Protein 6RPP (pdb70)

Secondary structure (DSSP, 8-state):
----B-TT-EE-BTTSS-EEHHHHHHHHHHHHHHHT--EEETTEEEEEEEEEEEEE-TTT--EEEEEEEEEEEEEPPS-EEEEEETTS-EEEE-TT-EEEEEETTEEEEEEGGG--TT-EEEEEETTEEEEEEEEEEEEE--SS-EEEEEE-TTT-EEEETTEEEE--

Sequence (168 aa):
SAKAVDYETEVVLGNGERKKIGEIVERRAIEEAEKNGKLGRVDDGFYAPIDIEVYSLDLETLKVRKARANIAWKRTAPKKMMLVKTRGGKRIRVTPTHPFFVLEEGKVAMRKARDLEEEGNKIATIEEGLSVSWDEVAEILEYEPKDPWVYDLQVPGYHNFLANGIFVHAA

B-factor: mean 29.9, std 15.0, range [13.47, 107.17]

Solvent-accessible surface area: 8832 Å² total; per-residue (Å²): 112,8,84,0,0,26,68,118,3,58,0,41,26,11,109,47,162,164,63,82,0,0,78,8,0,45,172,13,5,111,119,2,103,182,72,71,123,29,8,172,54,162,54,6,54,79,0,62,25,109,35,29,0,54,0,2,26,43,170,80,72,117,56,88,112,12,121,1,62,36,0,35,30,51,70,15,36,189,86,2,21,13,0,66,9,140,36,57,37,114,2,82,0,0,19,8,2,15,2,11,1,52,72,170,70,139,31,59,101,60,74,0,137,72,9,114,112,28,19,83,0,1,0,24,77,72,178,71,38,21,46,7,62,0,12,81,46,111,81,49,124,38,203,51,85,83,2,4,8,0,51,0,69,76,58,84,0,0,15,0,51,13,0,2,0,34,2,38

Nearest PDB structures (foldseek):
  6rpp-assembly1_A  TM=1.006E+00  e=1.897E-32  Pyrococcus abyssi GE5
  6rpq-assembly1_A  TM=9.667E-01  e=8.335E-22  Saccharomyces cerevisiae S288C
  7oec-assembly1_A  TM=8.302E-01  e=2.062E-10  Pyrococcus horikoshii OT3
  5bkh-assembly1_A  TM=4.943E-01  e=1.101E-09  Pyrococcus horikoshii OT3
  2cw8-assembly1_A  TM=8.775E-01  e=2.690E-07  Thermococcus kodakarensis KOD1

Radius of gyration: 15.19 Å; Cα contacts (8 Å, |Δi|>4): 440; chains: 1; bounding box: 39×28×39 Å

Foldseek 3Di:
DDQFFDQQFWFPFPPDHTHGLVVVQVVQQVVCVPPVQWADDPFWIKGFDWTWFWFADVVVRDIDIFTWTMKIKGFADQKWKWWAWPLGFITITRQQHWFFFQDPNDTDIDGLVRADFQTFGWFADPHHIDGTGTHDMDMDGDPDGMGIFIHTPPGQFGHTSRGGGGGD

Organism: Pyrococcus abyssi (strain GE5 / Orsay) (NCBI:txid272844)

Structure (mmCIF, N/CA/C/O backbone):
data_6RPP
#
_entry.id   6RPP
#
_cell.length_a   75.481
_cell.length_b   93.588
_cell.length_c   49.746
_cell.angle_alpha   90.000
_cell.angle_beta   90.000
_cell.angle_gamma   90.000
#
_symmetry.space_group_name_H-M   'C 2 2 21'
#
loop_
_entity.id
_entity.type
_entity.pdbx_description
1 polymer 'Cell division control protein'
2 non-polymer 'ACETATE ION'
3 non-polymer DI(HYDROXYETHYL)ETHER
4 water water
#
loop_
_atom_site.group_PDB
_atom_site.id
_atom_site.type_symbol
_atom_site.label_atom_id
_atom_site.label_alt_id
_atom_site.label_comp_id
_atom_site.label_asym_id
_atom_site.label_entity_id
_atom_site.label_seq_id
_atom_site.pdbx_PDB_ins_code
_atom_site.Cartn_x
_atom_site.Cartn_y
_atom_site.Cartn_z
_atom_site.occupancy
_atom_site.B_iso_or_equiv
_atom_site.auth_seq_id
_atom_site.auth_comp_id
_atom_site.auth_asym_id
_atom_site.auth_atom_id
_atom_site.pdbx_PDB_model_num
ATOM 1 N N . SER A 1 1 ? 9.71280 9.26190 5.41412 1.000 73.73556 -2 SER A N 1
ATOM 2 C CA . SER A 1 1 ? 9.99094 10.60573 5.90177 1.000 68.06924 -2 SER A CA 1
ATOM 3 C C . SER A 1 1 ? 11.01669 10.58444 7.03024 1.000 58.84079 -2 SER A C 1
ATOM 4 O O . SER A 1 1 ? 11.13941 9.61091 7.76299 1.000 61.43252 -2 SER A O 1
ATOM 7 N N . ALA A 1 2 ? 11.74413 11.68194 7.17644 1.000 42.18077 -1 ALA A N 1
ATOM 8 C CA . ALA A 1 2 ? 12.88756 11.71243 8.07551 1.000 36.23868 -1 ALA A CA 1
ATOM 9 C C . ALA A 1 2 ? 12.45390 11.96474 9.51213 1.000 32.71570 -1 ALA A C 1
ATOM 10 O O . ALA A 1 2 ? 11.64120 12.85542 9.78536 1.000 27.81314 -1 ALA A O 1
ATOM 12 N N . LYS A 1 3 ? 12.99083 11.16635 10.42396 1.000 23.00221 0 LYS A N 1
ATOM 13 C CA . LYS A 1 3 ? 12.87436 11.39039 11.86633 1.000 21.51456 0 LYS A CA 1
ATOM 14 C C . LYS A 1 3 ? 14.17062 12.08453 12.29905 1.000 26.27355 0 LYS A C 1
ATOM 15 O O . LYS A 1 3 ? 15.22880 11.44323 12.40150 1.000 23.64246 0 LYS A O 1
ATOM 21 N N . ALA A 1 4 ? 14.12331 13.40092 12.53754 1.000 20.04884 1 ALA A N 1
ATOM 22 C CA . ALA A 1 4 ? 15.36967 14.15514 12.67361 1.000 17.02844 1 ALA A CA 1
ATOM 23 C C . ALA A 1 4 ? 15.10117 15.50799 13.33185 1.000 20.96600 1 ALA A C 1
ATOM 24 O O . ALA A 1 4 ? 13.94304 15.87481 13.59445 1.000 18.09081 1 ALA A O 1
ATOM 26 N N . VAL A 1 5 ? 16.18937 16.24908 13.60670 1.000 18.38220 2 VAL A N 1
ATOM 27 C CA . VAL A 1 5 ? 16.10031 17.48994 14.36659 1.000 17.14437 2 VAL A CA 1
ATOM 28 C C . VAL A 1 5 ? 16.89056 18.60702 13.65893 1.000 18.18275 2 VAL A C 1
ATOM 29 O O . VAL A 1 5 ? 17.72891 18.36996 12.79019 1.000 17.95848 2 VAL A O 1
ATOM 33 N N . ASP A 1 6 ? 16.60853 19.85619 14.04541 1.000 14.94888 3 ASP A N 1
ATOM 34 C CA . ASP A 1 6 ? 17.29972 21.05556 13.53658 1.000 15.43357 3 ASP A CA 1
ATOM 35 C C . ASP A 1 6 ? 18.80225 21.10020 13.91967 1.000 14.90280 3 ASP A C 1
ATOM 36 O O . ASP A 1 6 ? 19.19965 20.66568 15.00598 1.000 17.92062 3 ASP A O 1
ATOM 41 N N . TYR A 1 7 ? 19.58777 21.61259 12.96052 1.000 15.65843 4 TYR A N 1
ATOM 42 C CA . TYR A 1 7 ? 21.02922 21.86851 13.09963 1.000 16.26585 4 TYR A CA 1
ATOM 43 C C . TYR A 1 7 ? 21.42586 22.33070 14.49434 1.000 20.64618 4 TYR A C 1
ATOM 44 O O . TYR A 1 7 ? 22.44573 21.86460 15.06221 1.000 16.15966 4 TYR A O 1
ATOM 53 N N . GLU A 1 8 ? 20.65675 23.25642 15.05731 1.000 16.04575 5 GLU A N 1
ATOM 54 C CA . GLU A 1 8 ? 21.10885 23.98237 16.26209 1.000 15.94877 5 GLU A CA 1
ATOM 55 C C . GLU A 1 8 ? 20.78206 23.23430 17.54612 1.000 17.01719 5 GLU A C 1
ATOM 56 O O . GLU A 1 8 ? 21.11546 23.74765 18.63564 1.000 18.35673 5 GLU A O 1
ATOM 62 N N . THR A 1 9 ? 20.08105 22.09161 17.46582 1.000 17.48900 6 THR A N 1
ATOM 63 C CA . THR A 1 9 ? 19.84842 21.24913 18.64203 1.000 16.39572 6 THR A CA 1
ATOM 64 C C . THR A 1 9 ? 21.20855 20.90523 19.24271 1.000 19.10011 6 THR A C 1
ATOM 65 O O . THR A 1 9 ? 22.05882 20.39149 18.53212 1.000 17.93356 6 THR A O 1
ATOM 69 N N . GLU A 1 10 ? 21.44458 21.24244 20.53074 1.000 17.02952 7 GLU A N 1
ATOM 70 C CA . GLU A 1 10 ? 22.77301 21.07648 21.11375 1.000 15.33609 7 GLU A CA 1
ATOM 71 C C . GLU A 1 10 ? 22.88021 19.76891 21.90250 1.000 17.24307 7 GLU A C 1
ATOM 72 O O . GLU A 1 10 ? 22.18223 19.56971 22.90933 1.000 15.92464 7 GLU A O 1
ATOM 78 N N . VAL A 1 11 ? 23.74274 18.87440 21.43484 1.000 14.84515 8 VAL A N 1
ATOM 79 C CA . VAL A 1 11 ? 23.96032 17.56015 22.04622 1.000 14.17048 8 VAL A CA 1
ATOM 80 C C . VAL A 1 11 ? 24.90438 17.71205 23.21748 1.000 19.31878 8 VAL A C 1
ATOM 81 O O . VAL A 1 11 ? 25.97938 18.31059 23.07744 1.000 17.76183 8 VAL A O 1
ATOM 85 N N . VAL A 1 12 ? 24.51282 17.17100 24.37751 1.000 16.19326 9 VAL A N 1
ATOM 86 C CA . VAL A 1 12 ? 25.41468 17.11989 25.52978 1.000 21.74986 9 VAL A CA 1
ATOM 87 C C . VAL A 1 12 ? 26.42362 15.98346 25.35805 1.000 20.25208 9 VAL A C 1
ATOM 88 O O . VAL A 1 12 ? 26.07432 14.80124 25.24348 1.000 20.18255 9 VAL A O 1
ATOM 92 N N . LEU A 1 13 ? 27.69189 16.33612 25.25196 1.000 21.49570 10 LEU A N 1
ATOM 93 C CA . LEU A 1 13 ? 28.73760 15.33879 25.13654 1.000 25.74967 10 LEU A CA 1
ATOM 94 C C . LEU A 1 13 ? 29.19050 14.88649 26.52497 1.000 20.05067 10 LEU A C 1
ATOM 95 O O . LEU A 1 13 ? 29.18885 15.66194 27.48671 1.000 27.16723 10 LEU A O 1
ATOM 100 N N . GLY A 1 14 ? 29.52449 13.59698 26.63859 1.000 28.85946 11 GLY A N 1
ATOM 101 C CA . GLY A 1 14 ? 29.97165 13.07925 27.91617 1.000 30.79656 11 GLY A CA 1
ATOM 102 C C . GLY A 1 14 ? 31.33855 13.54693 28.31552 1.000 27.28516 11 GLY A C 1
ATOM 103 O O . GLY A 1 14 ? 31.75219 13.31055 29.45461 1.000 33.81625 11 GLY A O 1
ATOM 104 N N . ASN A 1 15 ? 32.08204 14.16429 27.39006 1.000 24.58924 12 ASN A N 1
ATOM 105 C CA . ASN A 1 15 ? 33.46680 14.46715 27.67472 1.000 28.40015 12 ASN A CA 1
ATOM 106 C C . ASN A 1 15 ? 33.89506 15.78353 27.06699 1.000 29.37480 12 ASN A C 1
ATOM 107 O O . ASN A 1 15 ? 35.06139 15.94037 26.72997 1.000 36.52572 12 ASN A O 1
ATOM 112 N N . GLY A 1 16 ? 32.96388 16.70262 26.87180 1.000 31.87018 13 GLY A N 1
ATOM 113 C CA . GLY A 1 16 ? 33.32722 18.05537 26.51377 1.000 32.00260 13 GLY A CA 1
ATOM 114 C C . GLY A 1 16 ? 32.09935 18.94085 26.55401 1.000 28.65804 13 GLY A C 1
ATOM 115 O O . GLY A 1 16 ? 31.00548 18.50484 26.89268 1.000 29.24126 13 GLY A O 1
ATOM 116 N N . GLU A 1 17 ? 32.29956 20.19431 26.18340 1.000 31.14934 14 GLU A N 1
ATOM 117 C CA . GLU A 1 17 ? 31.18210 21.11620 26.07659 1.000 29.57915 14 GLU A CA 1
ATOM 118 C C . GLU A 1 17 ? 30.19591 20.66380 25.00865 1.000 28.85042 14 GLU A C 1
ATOM 119 O O . GLU A 1 17 ? 30.56353 19.99010 24.05200 1.000 30.48492 14 GLU A O 1
ATOM 125 N N . ARG A 1 18 ? 28.91880 21.07131 25.18240 1.000 20.76403 15 ARG A N 1
ATOM 126 C CA . ARG A 1 18 ? 27.81988 20.67717 24.30372 1.000 18.75793 15 ARG A CA 1
ATOM 127 C C . ARG A 1 18 ? 27.96526 21.34438 22.93946 1.000 18.86051 15 ARG A C 1
ATOM 128 O O . ARG A 1 18 ? 28.65213 22.36954 22.80140 1.000 21.76690 15 ARG A O 1
ATOM 136 N N . LYS A 1 19 ? 27.42241 20.67582 21.91793 1.000 18.49980 16 LYS A N 1
ATOM 137 C CA . LYS A 1 19 ? 27.75654 20.97649 20.52186 1.000 17.76091 16 LYS A CA 1
ATOM 138 C C . LYS A 1 19 ? 26.51294 20.82007 19.64598 1.000 16.76330 16 LYS A C 1
ATOM 139 O O . LYS A 1 19 ? 25.74230 19.85447 19.79122 1.000 19.37044 16 LYS A O 1
ATOM 145 N N . LYS A 1 20 ? 26.39882 21.72212 18.66292 1.000 18.52920 17 LYS A N 1
ATOM 146 C CA . LYS A 1 20 ? 25.25525 21.65388 17.75364 1.000 17.04014 17 LYS A CA 1
ATOM 147 C C . LYS A 1 20 ? 25.32930 20.37551 16.95737 1.000 17.92213 17 LYS A C 1
ATOM 148 O O . LYS A 1 20 ? 26.37799 20.03383 16.42313 1.000 18.30213 17 LYS A O 1
ATOM 154 N N . ILE A 1 21 ? 24.19962 19.67231 16.83685 1.000 16.80359 18 ILE A N 1
ATOM 155 C CA . ILE A 1 21 ? 24.21351 18.41637 16.12041 1.000 15.14215 18 ILE A CA 1
ATOM 156 C C . ILE A 1 21 ? 24.62556 18.62752 14.66291 1.000 15.15912 18 ILE A C 1
ATOM 157 O O . ILE A 1 21 ? 25.25958 17.75460 14.06250 1.000 15.93138 18 ILE A O 1
ATOM 162 N N . GLY A 1 22 ? 24.22902 19.72837 14.06944 1.000 16.16420 19 GLY A N 1
ATOM 163 C CA . GLY A 1 22 ? 24.60590 19.97374 12.68037 1.000 20.07362 19 GLY A CA 1
ATOM 164 C C . GLY A 1 22 ? 26.10667 20.02532 12.50927 1.000 20.73689 19 GLY A C 1
ATOM 165 O O . GLY A 1 22 ? 26.64620 19.55434 11.50026 1.000 19.54803 19 GLY A O 1
ATOM 166 N N . GLU A 1 23 ? 26.79155 20.61717 13.47898 1.000 18.84306 20 GLU A N 1
ATOM 167 C CA . GLU A 1 23 ? 28.25677 20.66373 13.42169 1.000 20.19655 20 GLU A CA 1
ATOM 168 C C . GLU A 1 23 ? 28.85357 19.25556 13.51364 1.000 21.21218 20 GLU A C 1
ATOM 169 O O . GLU A 1 23 ? 29.78875 18.90779 12.75872 1.000 20.70883 20 GLU A O 1
ATOM 175 N N . ILE A 1 24 ? 28.42209 18.47736 14.50115 1.000 18.27372 21 ILE A N 1
ATOM 176 C CA . ILE A 1 24 ? 28.86508 17.07972 14.65208 1.000 19.13939 21 ILE A CA 1
ATOM 177 C C . ILE A 1 24 ? 28.64798 16.31186 13.35701 1.000 16.74927 21 ILE A C 1
ATOM 178 O O . ILE A 1 24 ? 29.55861 15.62034 12.86681 1.000 20.65530 21 ILE A O 1
ATOM 183 N N . VAL A 1 25 ? 27.43406 16.39827 12.78624 1.000 17.30518 22 VAL A N 1
ATOM 184 C CA . VAL A 1 25 ? 27.16466 15.58171 11.61992 1.000 17.51174 22 VAL A CA 1
ATOM 185 C C . VAL A 1 25 ? 27.94273 16.05786 10.38927 1.000 17.27292 22 VAL A C 1
ATOM 186 O O . VAL A 1 25 ? 28.50849 15.22537 9.64565 1.000 17.95910 22 VAL A O 1
ATOM 190 N N . GLU A 1 26 ? 27.91865 17.37172 10.10376 1.000 17.57044 23 GLU A N 1
ATOM 191 C CA . GLU A 1 26 ? 28.55957 17.83228 8.87627 1.000 16.81941 23 GLU A CA 1
ATOM 192 C C . GLU A 1 26 ? 30.05512 17.55485 8.89044 1.000 18.16917 23 GLU A C 1
ATOM 193 O O . GLU A 1 26 ? 30.62143 17.24139 7.83400 1.000 21.18552 23 GLU A O 1
ATOM 199 N N . ARG A 1 27 ? 30.71055 17.62984 10.06229 1.000 17.62608 24 ARG A N 1
ATOM 200 C CA A ARG A 1 27 ? 32.13502 17.30115 10.09930 0.510 18.00711 24 ARG A CA 1
ATOM 201 C CA B ARG A 1 27 ? 32.13554 17.30776 10.08003 0.490 18.77769 24 ARG A CA 1
ATOM 202 C C . ARG A 1 27 ? 32.35952 15.83772 9.75801 1.000 19.41476 24 ARG A C 1
ATOM 203 O O . ARG A 1 27 ? 33.33877 15.49086 9.07502 1.000 22.64208 24 ARG A O 1
ATOM 218 N N . ALA A 1 28 ? 31.47404 14.96809 10.24960 1.000 20.33016 25 ALA A N 1
ATOM 219 C CA . ALA A 1 28 ? 31.62437 13.54971 9.98767 1.000 20.72303 25 ALA A CA 1
ATOM 220 C C . ALA A 1 28 ? 31.36673 13.24420 8.52301 1.000 19.88574 25 ALA A C 1
ATOM 221 O O . ALA A 1 28 ? 32.04797 12.39635 7.92176 1.000 22.96964 25 ALA A O 1
ATOM 223 N N . ILE A 1 29 ? 30.38341 13.92806 7.94494 1.000 18.65137 26 ILE A N 1
ATOM 224 C CA . ILE A 1 29 ? 30.08241 13.78097 6.51695 1.000 22.13007 26 ILE A CA 1
ATOM 225 C C . ILE A 1 29 ? 31.25940 14.23784 5.66985 1.000 25.03705 26 ILE A C 1
ATOM 226 O O . ILE A 1 29 ? 31.65656 13.56996 4.70048 1.000 24.70471 26 ILE A O 1
ATOM 231 N N . GLU A 1 30 ? 31.84030 15.38283 6.00928 1.000 20.57042 27 GLU A N 1
ATOM 232 C CA . GLU A 1 30 ? 32.96530 15.88683 5.21294 1.000 23.00997 27 GLU A CA 1
ATOM 233 C C . GLU A 1 30 ? 34.14403 14.90762 5.22716 1.000 23.97041 27 GLU A C 1
ATOM 234 O O . GLU A 1 30 ? 34.77411 14.65024 4.19248 1.000 25.18296 27 GLU A O 1
ATOM 240 N N . GLU A 1 31 ? 34.43222 14.31086 6.38228 1.000 22.42621 28 GLU A N 1
ATOM 241 C CA . GLU A 1 31 ? 35.55869 13.39993 6.44608 1.000 23.64207 28 GLU A CA 1
ATOM 242 C C . GLU A 1 31 ? 35.25729 12.12409 5.66628 1.000 24.34782 28 GLU A C 1
ATOM 243 O O . GLU A 1 31 ? 36.13686 11.60794 4.95569 1.000 27.13997 28 GLU A O 1
ATOM 249 N N . ALA A 1 32 ? 34.01629 11.61141 5.78948 1.000 22.16186 29 ALA A N 1
ATOM 250 C CA . ALA A 1 32 ? 33.66259 10.36251 5.10927 1.000 25.49723 29 ALA A CA 1
ATOM 251 C C . ALA A 1 32 ? 33.58119 10.55273 3.59696 1.000 23.72616 29 ALA A C 1
ATOM 252 O O . ALA A 1 32 ? 33.84450 9.59582 2.84432 1.000 25.26398 29 ALA A O 1
ATOM 254 N N . GLU A 1 33 ? 33.24010 11.77384 3.12965 1.000 26.80357 30 GLU A N 1
ATOM 255 C CA . GLU A 1 33 ? 33.29424 12.05674 1.68712 1.000 28.53651 30 GLU A CA 1
ATOM 256 C C . GLU A 1 33 ? 34.66211 11.72347 1.10645 1.000 33.83151 30 GLU A C 1
ATOM 257 O O . GLU A 1 33 ? 34.76857 11.23468 -0.02839 1.000 36.02827 30 GLU A O 1
ATOM 263 N N . LYS A 1 34 ? 35.71541 11.99011 1.86386 1.000 26.92011 31 LYS A N 1
ATOM 264 C CA . LYS A 1 34 ? 37.06718 11.86038 1.34163 1.000 29.22724 31 LYS A CA 1
ATOM 265 C C . LYS A 1 34 ? 37.70856 10.50605 1.63108 1.000 29.82389 31 LYS A C 1
ATOM 266 O O . LYS A 1 34 ? 38.69674 10.15146 0.97598 1.000 35.72052 31 LYS A O 1
ATOM 272 N N . ASN A 1 35 ? 37.18746 9.73474 2.59712 1.000 29.24506 32 ASN A N 1
ATOM 273 C CA . ASN A 1 35 ? 37.86118 8.48371 2.88110 1.000 29.94158 32 ASN A CA 1
ATOM 274 C C . ASN A 1 35 ? 37.07948 7.27636 2.39143 1.000 35.59397 32 ASN A C 1
ATOM 275 O O . ASN A 1 35 ? 37.48848 6.13845 2.65254 1.000 38.63153 32 ASN A O 1
ATOM 280 N N . GLY A 1 36 ? 35.96957 7.50812 1.68227 1.000 35.06659 33 GLY A N 1
ATOM 281 C CA . GLY A 1 36 ? 35.19988 6.44752 1.06785 1.000 33.96714 33 GLY A CA 1
ATOM 282 C C . GLY A 1 36 ? 34.16715 5.80817 1.96298 1.000 37.83531 33 GLY A C 1
ATOM 283 O O . GLY A 1 36 ? 33.58054 4.79516 1.56817 1.000 42.96263 33 GLY A O 1
ATOM 284 N N . LYS A 1 37 ? 33.94248 6.34748 3.16034 1.000 29.46897 34 LYS A N 1
ATOM 285 C CA . LYS A 1 37 ? 33.02023 5.75621 4.11721 1.000 28.28395 34 LYS A CA 1
ATOM 286 C C . LYS A 1 37 ? 31.65656 6.42113 4.09732 1.000 27.55238 34 LYS A C 1
ATOM 287 O O . LYS A 1 37 ? 30.82307 6.13078 4.95165 1.000 32.68156 34 LYS A O 1
ATOM 293 N N . LEU A 1 38 ? 31.42340 7.32826 3.16843 1.000 30.35569 35 LEU A N 1
ATOM 294 C CA . LEU A 1 38 ? 30.14803 8.02934 3.13234 1.000 29.09355 35 LEU A CA 1
ATOM 295 C C . LEU A 1 38 ? 29.07037 7.07585 2.65419 1.000 29.04029 35 LEU A C 1
ATOM 296 O O . LEU A 1 38 ? 29.25970 6.37230 1.64977 1.000 32.14474 35 LEU A O 1
ATOM 301 N N . GLY A 1 39 ? 27.94841 7.04469 3.36412 1.000 28.39270 36 GLY A N 1
ATOM 302 C CA . GLY A 1 39 ? 26.81133 6.25628 2.94069 1.000 31.21164 36 GLY A CA 1
ATOM 303 C C . GLY A 1 39 ? 25.75578 7.16709 2.35078 1.000 30.02088 36 GLY A C 1
ATOM 304 O O . GLY A 1 39 ? 25.63272 8.31469 2.74025 1.000 27.10028 36 GLY A O 1
ATOM 305 N N . ARG A 1 40 ? 24.98702 6.64918 1.41158 1.000 34.10904 37 ARG A N 1
ATOM 306 C CA . ARG A 1 40 ? 23.94672 7.45712 0.79951 1.000 36.51366 37 ARG A CA 1
ATOM 307 C C . ARG A 1 40 ? 22.61795 6.73154 0.88599 1.000 37.65985 37 ARG A C 1
ATOM 308 O O . ARG A 1 40 ? 22.55938 5.51697 0.69012 1.000 40.36876 37 ARG A O 1
ATOM 316 N N . VAL A 1 41 ? 21.57215 7.48218 1.22837 1.000 34.57958 38 VAL A N 1
ATOM 317 C CA . VAL A 1 41 ? 20.19061 7.03544 1.12975 1.000 36.75634 38 VAL A CA 1
ATOM 318 C C . VAL A 1 41 ? 19.46743 7.97372 0.17303 1.000 42.79073 38 VAL A C 1
ATOM 319 O O . VAL A 1 41 ? 19.98064 9.02766 -0.20092 1.000 42.97513 38 VAL A O 1
ATOM 323 N N . ASP A 1 42 ? 18.25918 7.57003 -0.22405 1.000 46.87447 39 ASP A N 1
ATOM 324 C CA . ASP A 1 42 ? 17.50783 8.32628 -1.22156 1.000 53.05130 39 ASP A CA 1
ATOM 325 C C . ASP A 1 42 ? 17.38286 9.80405 -0.86432 1.000 51.85322 39 ASP A C 1
ATOM 326 O O . ASP A 1 42 ? 17.36804 10.66083 -1.75648 1.000 64.05377 39 ASP A O 1
ATOM 331 N N . ASP A 1 43 ? 17.31589 10.12821 0.41926 1.000 39.68668 40 ASP A N 1
ATOM 332 C CA . ASP A 1 43 ? 17.09192 11.50832 0.83808 1.000 42.67200 40 ASP A CA 1
ATOM 333 C C . ASP A 1 43 ? 18.20073 12.01136 1.76329 1.000 43.34674 40 ASP A C 1
ATOM 334 O O . ASP A 1 43 ? 17.95247 12.86467 2.62844 1.000 40.26446 40 ASP A O 1
ATOM 339 N N . GLY A 1 44 ? 19.42397 11.49275 1.62158 1.000 31.94382 41 GLY A N 1
ATOM 340 C CA . GLY A 1 44 ? 20.45144 11.98982 2.53249 1.000 29.91327 41 GLY A CA 1
ATOM 341 C C . GLY A 1 44 ? 21.64739 11.05147 2.60900 1.000 25.71575 41 GLY A C 1
ATOM 342 O O . GLY A 1 44 ? 21.93407 10.30994 1.65488 1.000 27.57611 41 GLY A O 1
ATOM 343 N N . PHE A 1 45 ? 22.32637 11.13922 3.75919 1.000 23.44208 42 PHE A N 1
ATOM 344 C CA . PHE A 1 45 ? 23.66851 10.61837 3.93970 1.000 22.63424 42 PHE A CA 1
ATOM 345 C C . PHE A 1 45 ? 23.87287 10.10932 5.35578 1.000 24.38335 42 PHE A C 1
ATOM 346 O O . PHE A 1 45 ? 23.28863 10.63149 6.30108 1.000 23.03313 42 PHE A O 1
ATOM 354 N N . TYR A 1 46 ? 24.76736 9.12758 5.50022 1.000 22.97180 43 TYR A N 1
ATOM 355 C CA . TYR A 1 46 ? 25.24621 8.74723 6.82424 1.000 21.79650 43 TYR A CA 1
ATOM 356 C C . TYR A 1 46 ? 26.76114 8.62170 6.78764 1.000 24.00905 43 TYR A C 1
ATOM 357 O O . TYR A 1 46 ? 27.36213 8.45533 5.72176 1.000 24.11171 43 TYR A O 1
ATOM 366 N N . ALA A 1 47 ? 27.35962 8.72534 7.96849 1.000 23.36718 44 ALA A N 1
ATOM 367 C CA . ALA A 1 47 ? 28.80156 8.64100 8.09234 1.000 22.05049 44 ALA A CA 1
ATOM 368 C C . ALA A 1 47 ? 29.13467 8.10959 9.47661 1.000 23.13551 44 ALA A C 1
ATOM 369 O O . ALA A 1 47 ? 28.40574 8.37223 10.43511 1.000 22.24994 44 ALA A O 1
ATOM 371 N N . PRO A 1 48 ? 30.24238 7.42935 9.62902 1.000 22.51577 45 PRO A N 1
ATOM 372 C CA . PRO A 1 48 ? 30.63324 6.94536 10.96107 1.000 21.26700 45 PRO A CA 1
ATOM 373 C C . PRO A 1 48 ? 31.04168 8.09609 11.86398 1.000 24.87527 45 PRO A C 1
ATOM 374 O O . PRO A 1 48 ? 31.63757 9.09039 11.43181 1.000 27.51041 45 PRO A O 1
ATOM 378 N N . ILE A 1 49 ? 30.74691 7.94260 13.15108 1.000 22.06109 46 ILE A N 1
ATOM 379 C CA . ILE A 1 49 ? 31.25889 8.81689 14.20295 1.000 22.27691 46 ILE A CA 1
ATOM 380 C C . ILE A 1 49 ? 31.58874 7.96083 15.40693 1.000 20.50680 46 ILE A C 1
ATOM 381 O O . ILE A 1 49 ? 31.22377 6.77922 15.48697 1.000 25.55803 46 ILE A O 1
ATOM 386 N N . ASP A 1 50 ? 32.30250 8.57798 16.37679 1.000 25.53893 47 ASP A N 1
ATOM 387 C CA . ASP A 1 50 ? 32.59245 7.95519 17.66258 1.000 26.62580 47 ASP A CA 1
ATOM 388 C C . ASP A 1 50 ? 32.57366 9.03208 18.75180 1.000 30.44127 47 ASP A C 1
ATOM 389 O O . ASP A 1 50 ? 33.60861 9.59985 19.09948 1.000 36.06168 47 ASP A O 1
ATOM 394 N N . ILE A 1 51 ? 31.41139 9.28443 19.33505 1.000 27.22716 48 ILE A N 1
ATOM 395 C CA . ILE A 1 51 ? 31.30253 10.32319 20.34231 1.000 24.27947 48 ILE A CA 1
ATOM 396 C C . ILE A 1 51 ? 30.52584 9.76859 21.53063 1.000 24.50346 48 ILE A C 1
ATOM 397 O O . ILE A 1 51 ? 29.89250 8.71806 21.44362 1.000 30.34983 48 ILE A O 1
ATOM 402 N N . GLU A 1 52 ? 30.65289 10.44825 22.65968 1.000 25.68290 49 GLU A N 1
ATOM 403 C CA . GLU A 1 52 ? 30.02465 10.02481 23.90390 1.000 23.01367 49 GLU A CA 1
ATOM 404 C C . GLU A 1 52 ? 28.85515 10.97569 24.16337 1.000 21.55702 49 GLU A C 1
ATOM 405 O O . GLU A 1 52 ? 29.04264 12.19598 24.18923 1.000 29.50759 49 GLU A O 1
ATOM 411 N N . VAL A 1 53 ? 27.65625 10.42197 24.31487 1.000 21.43884 50 VAL A N 1
ATOM 412 C CA . VAL A 1 53 ? 26.46247 11.22911 24.56881 1.000 18.42122 50 VAL A CA 1
ATOM 413 C C . VAL A 1 53 ? 25.94475 10.75965 25.91445 1.000 20.94933 50 VAL A C 1
ATOM 414 O O . VAL A 1 53 ? 26.51921 9.82569 26.50252 1.000 21.45509 50 VAL A O 1
ATOM 418 N N . TYR A 1 54 ? 24.85711 11.37073 26.37966 1.000 19.44039 51 TYR A N 1
ATOM 419 C CA . TYR A 1 54 ? 24.12944 10.89158 27.54979 1.000 22.87709 51 TYR A CA 1
ATOM 420 C C . TYR A 1 54 ? 22.79719 10.32845 27.07223 1.000 19.04163 51 TYR A C 1
ATOM 421 O O . TYR A 1 54 ? 22.10331 10.97019 26.27664 1.000 18.84595 51 TYR A O 1
ATOM 430 N N . SER A 1 55 ? 22.45526 9.14648 27.58940 1.000 21.04503 52 SER A N 1
ATOM 431 C CA . SER A 1 55 ? 21.21840 8.47364 27.22808 1.000 18.94165 52 SER A CA 1
ATOM 432 C C . SER A 1 55 ? 20.40427 8.08611 28.44993 1.000 25.48613 52 SER A C 1
ATOM 433 O O . SER A 1 55 ? 20.94966 7.69423 29.47908 1.000 25.25064 52 SER A O 1
ATOM 436 N N . LEU A 1 56 ? 19.09138 8.18050 28.30549 1.000 20.99726 53 LEU A N 1
ATOM 437 C CA . LEU A 1 56 ? 18.17359 7.67479 29.32496 1.000 23.66381 53 LEU A CA 1
ATOM 438 C C . LEU A 1 56 ? 17.90847 6.18022 29.16205 1.000 21.21717 53 LEU A C 1
ATOM 439 O O . LEU A 1 56 ? 17.66387 5.68571 28.05437 1.000 22.85225 53 LEU A O 1
ATOM 444 N N . ASP A 1 57 ? 17.96454 5.45339 30.28696 1.000 20.27252 54 ASP A N 1
ATOM 445 C CA . ASP A 1 57 ? 17.45589 4.08848 30.39702 1.000 18.96144 54 ASP A CA 1
ATOM 446 C C . ASP A 1 57 ? 15.98064 4.20941 30.74108 1.000 23.83020 54 ASP A C 1
ATOM 447 O O . ASP A 1 57 ? 15.63861 4.60875 31.85514 1.000 31.51452 54 ASP A O 1
ATOM 452 N N . LEU A 1 58 ? 15.09710 3.87548 29.79658 1.000 25.29134 55 LEU A N 1
ATOM 453 C CA . LEU A 1 58 ? 13.69591 4.15175 30.07200 1.000 29.62123 55 LEU A CA 1
ATOM 454 C C . LEU A 1 58 ? 13.10820 3.22574 31.12784 1.000 30.47561 55 LEU A C 1
ATOM 455 O O . LEU A 1 58 ? 12.14607 3.61350 31.79711 1.000 39.67396 55 LEU A O 1
ATOM 460 N N . GLU A 1 59 ? 13.68002 2.03825 31.33649 1.000 28.55544 56 GLU A N 1
ATOM 461 C CA . GLU A 1 59 ? 13.11710 1.17118 32.36293 1.000 29.21471 56 GLU A CA 1
ATOM 462 C C . GLU A 1 59 ? 13.46775 1.63173 33.76867 1.000 35.04502 56 GLU A C 1
ATOM 463 O O . GLU A 1 59 ? 12.64163 1.52528 34.68768 1.000 42.94920 56 GLU A O 1
ATOM 469 N N . THR A 1 60 ? 14.68668 2.11807 33.97258 1.000 29.42682 57 THR A N 1
ATOM 470 C CA . THR A 1 60 ? 15.16238 2.46716 35.30944 1.000 33.33032 57 THR A CA 1
ATOM 471 C C . THR A 1 60 ? 15.24708 3.96399 35.54561 1.000 31.10625 57 THR A C 1
ATOM 472 O O . THR A 1 60 ? 15.45126 4.39313 36.69234 1.000 31.67538 57 THR A O 1
ATOM 476 N N . LEU A 1 61 ? 15.15632 4.74861 34.48278 1.000 27.01130 58 LEU A N 1
ATOM 477 C CA . LEU A 1 61 ? 15.27067 6.20525 34.48390 1.000 28.48551 58 LEU A CA 1
ATOM 478 C C . LEU A 1 61 ? 16.67241 6.69200 34.86244 1.000 32.39925 58 LEU A C 1
ATOM 479 O O . LEU A 1 61 ? 16.86185 7.85804 35.16338 1.000 37.33384 58 LEU A O 1
ATOM 484 N N . LYS A 1 62 ? 17.67041 5.82827 34.80579 1.000 28.58567 59 LYS A N 1
ATOM 485 C CA . LYS A 1 62 ? 19.04890 6.24244 35.02320 1.000 32.78027 59 LYS A 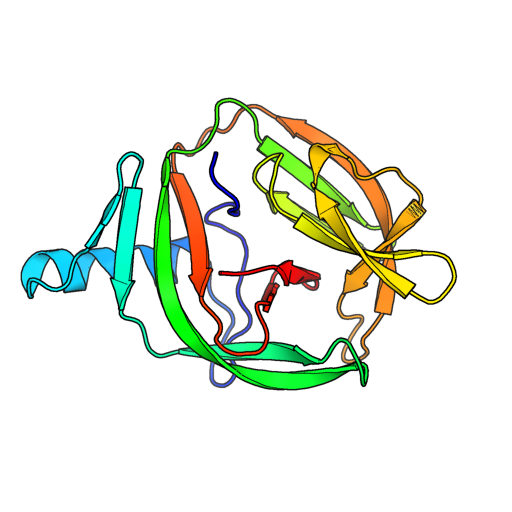CA 1
ATOM 486 C C . LYS A 1 62 ? 19.56553 6.92451 33.76771 1.000 34.90817 59 LYS A C 1
ATOM 487 O O . LYS A 1 62 ? 19.17508 6.57027 32.65925 1.000 30.71399 59 LYS A O 1
ATOM 493 N N . VAL A 1 63 ? 20.42356 7.92647 33.94523 1.000 32.72146 60 VAL A N 1
ATOM 494 C CA . VAL A 1 63 ? 21.12758 8.56598 32.83105 1.000 29.95780 60 VAL A CA 1
ATOM 495 C C . VAL A 1 63 ? 22.53388 8.00559 32.78045 1.000 27.86170 60 VAL A C 1
ATOM 496 O O . VAL A 1 63 ? 23.25058 8.02263 33.79245 1.000 32.24973 60 VAL A O 1
ATOM 500 N N . ARG A 1 64 ? 22.93854 7.53913 31.60697 1.000 26.41273 61 ARG A N 1
ATOM 501 C CA . ARG A 1 64 ? 24.21303 6.86366 31.41677 1.000 27.58844 61 ARG A CA 1
ATOM 502 C C . ARG A 1 64 ? 24.95341 7.45989 30.23310 1.000 28.40727 61 ARG A C 1
ATOM 503 O O . ARG A 1 64 ? 24.34982 7.92210 29.26160 1.000 24.12551 61 ARG A O 1
ATOM 511 N N . LYS A 1 65 ? 26.27918 7.44022 30.28972 1.000 27.48703 62 LYS A N 1
ATOM 512 C CA . LYS A 1 65 ? 27.03229 7.78936 29.09100 1.000 22.45043 62 LYS A CA 1
ATOM 513 C C . LYS A 1 65 ? 26.94396 6.63850 28.09818 1.000 22.55020 62 LYS A C 1
ATOM 514 O O . LYS A 1 65 ? 26.94547 5.46167 28.48319 1.000 26.75264 62 LYS A O 1
ATOM 520 N N . ALA A 1 66 ? 26.84680 6.97944 26.82565 1.000 22.46678 63 ALA A N 1
ATOM 521 C CA . ALA A 1 66 ? 26.69478 5.96356 25.80739 1.000 21.78121 63 ALA A CA 1
ATOM 522 C C . ALA A 1 66 ? 27.36706 6.46984 24.55029 1.000 22.79184 63 ALA A C 1
ATOM 523 O O . ALA A 1 66 ? 27.67151 7.65924 24.43312 1.000 30.30904 63 ALA A O 1
ATOM 525 N N . ARG A 1 67 ? 27.71300 5.54877 23.65550 1.000 24.07979 64 ARG A N 1
ATOM 526 C CA . ARG A 1 67 ? 28.39414 5.94456 22.42272 1.000 21.45573 64 ARG A CA 1
ATOM 527 C C . ARG A 1 67 ? 27.40501 6.07675 21.25686 1.000 27.00764 64 ARG A C 1
ATOM 528 O O . ARG A 1 67 ? 26.47238 5.27471 21.11539 1.000 26.27590 64 ARG A O 1
ATOM 536 N N . ALA A 1 68 ? 27.56535 7.13224 20.44763 1.000 21.92299 65 ALA A N 1
ATOM 537 C CA . ALA A 1 68 ? 26.84605 7.25460 19.19183 1.000 18.38490 65 ALA A CA 1
ATOM 538 C C . ALA A 1 68 ? 27.79360 6.91254 18.05732 1.000 21.26388 65 ALA A C 1
ATOM 539 O O . ALA A 1 68 ? 28.96782 7.28663 18.11098 1.000 23.82031 65 ALA A O 1
ATOM 541 N N . ASN A 1 69 ? 27.32511 6.11980 17.07294 1.000 19.74248 66 ASN A N 1
ATOM 542 C CA . ASN A 1 69 ? 28.26997 5.61560 16.06589 1.000 20.54079 66 ASN A CA 1
ATOM 543 C C . ASN A 1 69 ? 27.90230 5.90565 14.61096 1.000 22.81466 66 ASN A C 1
ATOM 544 O O . ASN A 1 69 ? 28.71042 5.59625 13.71750 1.000 25.65064 66 ASN A O 1
ATOM 549 N N . ILE A 1 70 ? 26.74035 6.50288 14.33592 1.000 22.29487 67 ILE A N 1
ATOM 550 C CA . ILE A 1 70 ? 26.41145 6.94834 12.97781 1.000 23.45783 67 ILE A CA 1
ATOM 551 C C . ILE A 1 70 ? 25.78828 8.34317 13.04484 1.000 18.55965 67 ILE A C 1
ATOM 552 O O . ILE A 1 70 ? 24.94742 8.63198 13.90875 1.000 22.02787 67 ILE A O 1
ATOM 557 N N . ALA A 1 71 ? 26.23450 9.19745 12.12409 1.000 20.71024 68 ALA A N 1
ATOM 558 C CA . ALA A 1 71 ? 25.73128 10.54961 11.92130 1.000 22.06543 68 ALA A CA 1
ATOM 559 C C . ALA A 1 71 ? 24.87905 10.56787 10.65052 1.000 20.80757 68 ALA A C 1
ATOM 560 O O . ALA A 1 71 ? 25.29729 10.04622 9.60491 1.000 23.10802 68 ALA A O 1
ATOM 562 N N . TRP A 1 72 ? 23.69394 11.18040 10.74389 1.000 19.77192 69 TRP A N 1
ATOM 563 C CA . TRP A 1 72 ? 22.71201 11.22027 9.67687 1.000 17.06432 69 TRP A CA 1
ATOM 564 C C . TRP A 1 72 ? 22.42037 12.64542 9.24858 1.000 17.92436 69 TRP A C 1
ATOM 565 O O . TRP A 1 72 ? 22.17396 13.49755 10.09291 1.000 19.67519 69 TRP A O 1
ATOM 576 N N . LYS A 1 73 ? 22.42568 12.88789 7.94452 1.000 18.24068 70 LYS A N 1
ATOM 577 C CA . LYS A 1 73 ? 22.04392 14.17996 7.37436 1.000 18.38911 70 LYS A CA 1
ATOM 578 C C . LYS A 1 73 ? 20.95945 13.91240 6.35289 1.000 20.31634 70 LYS A C 1
ATOM 579 O O . LYS A 1 73 ? 21.20925 13.18617 5.39539 1.000 21.74234 70 LYS A O 1
ATOM 585 N N . ARG A 1 74 ? 19.78562 14.52212 6.51189 1.000 18.92336 71 ARG A N 1
ATOM 586 C CA . ARG A 1 74 ? 18.66662 14.20434 5.64706 1.000 17.86558 71 ARG A CA 1
ATOM 587 C C . ARG A 1 74 ? 18.02812 15.48322 5.12825 1.000 16.39792 71 ARG A C 1
ATOM 588 O O . ARG A 1 74 ? 18.05888 16.52528 5.78335 1.000 18.18678 71 ARG A O 1
ATOM 596 N N . THR A 1 75 ? 17.40078 15.38075 3.95849 1.000 20.84151 72 THR A N 1
ATOM 597 C CA . THR A 1 75 ? 16.64044 16.50807 3.45075 1.000 18.69819 72 THR A CA 1
ATOM 598 C C . THR A 1 75 ? 15.52996 16.89898 4.43157 1.000 18.73685 72 THR A C 1
ATOM 599 O O . THR A 1 75 ? 14.75670 16.05348 4.90434 1.000 21.75930 72 THR A O 1
ATOM 603 N N . ALA A 1 76 ? 15.42506 18.18238 4.69339 1.000 17.49411 73 ALA A N 1
ATOM 604 C CA . ALA A 1 76 ? 14.35490 18.64154 5.56098 1.000 15.89940 73 ALA A CA 1
ATOM 605 C C . ALA A 1 76 ? 12.99348 18.40427 4.89678 1.000 16.83687 73 ALA A C 1
ATOM 606 O O . ALA A 1 76 ? 12.82363 18.58188 3.67060 1.000 19.98544 73 ALA A O 1
ATOM 608 N N . PRO A 1 77 ? 11.98323 18.03144 5.67223 1.000 17.70592 74 PRO A N 1
ATOM 609 C CA . PRO A 1 77 ? 10.61494 18.01345 5.13846 1.000 20.20529 74 PRO A CA 1
ATOM 610 C C . PRO A 1 77 ? 10.05907 19.42248 4.84037 1.000 17.73345 74 PRO A C 1
ATOM 611 O O . PRO A 1 77 ? 10.70878 20.44500 5.14697 1.000 20.53747 74 PRO A O 1
ATOM 615 N N . LYS A 1 78 ? 8.87772 19.47191 4.22070 1.000 19.39337 75 LYS A N 1
ATOM 616 C CA . LYS A 1 78 ? 8.32637 20.74896 3.83585 1.000 24.58439 75 LYS A CA 1
ATOM 617 C C . LYS A 1 78 ? 7.90333 21.55401 5.05335 1.000 21.70791 75 LYS A C 1
ATOM 618 O O . LYS A 1 78 ? 7.86580 22.79739 4.98436 1.000 23.49731 75 LYS A O 1
ATOM 624 N N . LYS A 1 79 ? 7.57205 20.87640 6.16724 1.000 19.71669 76 LYS A N 1
ATOM 625 C CA . LYS A 1 79 ? 7.14677 21.51126 7.41454 1.000 21.35413 76 LYS A CA 1
ATOM 626 C C . LYS A 1 79 ? 7.95659 20.91913 8.54973 1.000 21.26146 76 LYS A C 1
ATOM 627 O O . LYS A 1 79 ? 8.35226 19.75504 8.49755 1.000 22.00282 76 LYS A O 1
ATOM 633 N N . MET A 1 80 ? 8.20460 21.74030 9.58690 1.000 20.42280 77 MET A N 1
ATOM 634 C CA . MET A 1 80 ? 8.85186 21.30945 10.82351 1.000 18.43957 77 MET A CA 1
ATOM 635 C C . MET A 1 80 ? 7.99849 21.71743 12.02311 1.000 17.46965 77 MET A C 1
ATOM 636 O O . MET A 1 80 ? 7.01965 22.43880 11.88924 1.000 20.51664 77 MET A O 1
ATOM 641 N N . MET A 1 81 ? 8.34827 21.19126 13.21558 1.000 18.24445 78 MET A N 1
ATOM 642 C CA . MET A 1 81 ? 7.58033 21.48687 14.42663 1.000 22.75663 78 MET A CA 1
ATOM 643 C C . MET A 1 81 ? 8.50097 22.00988 15.50673 1.000 19.95506 78 MET A C 1
ATOM 644 O O . MET A 1 81 ? 9.54174 21.41358 15.78073 1.000 18.54182 78 MET A O 1
ATOM 649 N N . LEU A 1 82 ? 8.08084 23.07191 16.17409 1.000 17.73768 79 LEU A N 1
ATOM 650 C CA . LEU A 1 82 ? 8.75560 23.54350 17.37525 1.000 17.93559 79 LEU A CA 1
ATOM 651 C C . LEU A 1 82 ? 7.96676 23.00482 18.54992 1.000 19.20263 79 LEU A C 1
ATOM 652 O O . LEU A 1 82 ? 6.77302 23.28773 18.67627 1.000 20.48076 79 LEU A O 1
ATOM 657 N N . VAL A 1 83 ? 8.63982 22.28803 19.43693 1.000 17.90218 80 VAL A N 1
ATOM 658 C CA . VAL A 1 83 ? 8.00286 21.67157 20.59580 1.000 16.70132 80 VAL A CA 1
ATOM 659 C C . VAL A 1 83 ? 8.51493 22.38065 21.82077 1.000 18.25024 80 VAL A C 1
ATOM 660 O O . VAL A 1 83 ? 9.73330 22.51901 21.98129 1.000 18.93157 80 VAL A O 1
ATOM 664 N N . LYS A 1 84 ? 7.60430 22.90398 22.64093 1.000 16.55051 81 LYS A N 1
ATOM 665 C CA . LYS A 1 84 ? 7.97721 23.62289 23.85099 1.000 18.99748 81 LYS A CA 1
ATOM 666 C C . LYS A 1 84 ? 7.33516 22.95610 25.05578 1.000 21.25488 81 LYS A C 1
ATOM 667 O O . LYS A 1 84 ? 6.15049 22.59030 24.99487 1.000 19.86183 81 LYS A O 1
ATOM 673 N N . THR A 1 85 ? 8.08067 22.82307 26.16389 1.000 18.24484 82 THR A N 1
ATOM 674 C CA . THR A 1 85 ? 7.54275 22.17321 27.35504 1.000 18.43421 82 THR A CA 1
ATOM 675 C C . THR A 1 85 ? 7.29722 23.18869 28.47292 1.000 23.78089 82 THR A C 1
ATOM 676 O O . THR A 1 85 ? 7.80291 24.32337 28.45115 1.000 22.10770 82 THR A O 1
ATOM 680 N N . ARG A 1 86 ? 6.49301 22.77523 29.46522 1.000 21.52271 83 ARG A N 1
ATOM 681 C CA . ARG A 1 86 ? 6.21252 23.66574 30.59544 1.000 22.89319 83 ARG A CA 1
ATOM 682 C C . ARG A 1 86 ? 7.46253 23.91737 31.42779 1.000 22.93303 83 ARG A C 1
ATOM 683 O O . ARG A 1 86 ? 7.58515 24.99542 32.02241 1.000 27.32424 83 ARG A O 1
ATOM 691 N N . GLY A 1 87 ? 8.35349 22.95202 31.49228 1.000 23.49269 84 GLY A N 1
ATOM 692 C CA . GLY A 1 87 ? 9.59441 23.05426 32.21563 1.000 23.62149 84 GLY A CA 1
ATOM 693 C C . GLY A 1 87 ? 10.67580 23.79148 31.48717 1.000 22.50010 84 GLY A C 1
ATOM 694 O O . GLY A 1 87 ? 11.81520 23.85027 31.97805 1.000 25.16709 84 GLY A O 1
ATOM 695 N N . GLY A 1 88 ? 10.35474 24.36290 30.34647 1.000 20.67873 85 GLY A N 1
ATOM 696 C CA . GLY A 1 88 ? 11.20260 25.32279 29.69579 1.000 20.85720 85 GLY A CA 1
ATOM 697 C C . GLY A 1 88 ? 12.00778 24.82667 28.52473 1.000 19.23868 85 GLY A C 1
ATOM 698 O O . GLY A 1 88 ? 12.81149 25.61501 28.00029 1.000 19.68202 85 GLY A O 1
ATOM 699 N N . LYS A 1 89 ? 11.80396 23.58742 28.06342 1.000 19.05222 86 LYS A N 1
ATOM 700 C CA . LYS A 1 89 ? 12.65258 23.00544 27.03464 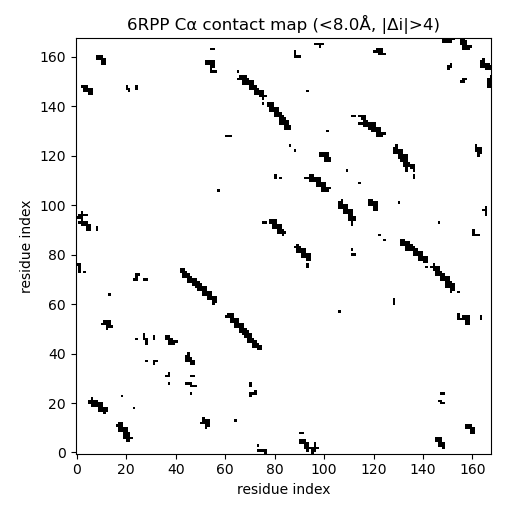1.000 17.74659 86 LYS A CA 1
ATOM 701 C C . LYS A 1 89 ? 12.06219 23.31222 25.66692 1.000 19.23204 86 LYS A C 1
ATOM 702 O O . LYS A 1 89 ? 10.83565 23.43696 25.53504 1.000 19.29445 86 LYS A O 1
ATOM 708 N N . ARG A 1 90 ? 12.91979 23.51458 24.65411 1.000 15.35998 87 ARG A N 1
ATOM 709 C CA . ARG A 1 90 ? 12.44644 23.85730 23.30878 1.000 15.81078 87 ARG A CA 1
ATOM 710 C C . ARG A 1 90 ? 13.25682 23.03806 22.30781 1.000 19.11957 87 ARG A C 1
ATOM 711 O O . ARG A 1 90 ? 14.48958 22.93650 22.45869 1.000 17.85678 87 ARG A O 1
ATOM 719 N N . ILE A 1 91 ? 12.61575 22.46180 21.28316 1.000 16.97506 88 ILE A N 1
ATOM 720 C CA . ILE A 1 91 ? 13.40018 21.75173 20.26546 1.000 18.18155 88 ILE A CA 1
ATOM 721 C C . ILE A 1 91 ? 12.61705 21.83628 18.95425 1.000 17.69506 88 ILE A C 1
ATOM 722 O O . ILE A 1 91 ? 11.38165 21.82175 18.94934 1.000 18.61661 88 ILE A O 1
ATOM 727 N N . ARG A 1 92 ? 13.33418 21.85765 17.82772 1.000 16.24419 89 ARG A N 1
ATOM 728 C CA . ARG A 1 92 ? 12.72606 21.91143 16.49928 1.000 15.01138 89 ARG A CA 1
ATOM 729 C C . ARG A 1 92 ? 13.00563 20.59640 15.81131 1.000 13.46795 89 ARG A C 1
ATOM 730 O O . ARG A 1 92 ? 14.19114 20.19320 15.70569 1.000 17.12735 89 ARG A O 1
ATOM 738 N N . VAL A 1 93 ? 11.92437 19.88480 15.42043 1.000 16.65418 90 VAL A N 1
ATOM 739 C CA . VAL A 1 93 ? 12.02741 18.50663 14.93200 1.000 15.48854 90 VAL A CA 1
ATOM 740 C C . VAL A 1 93 ? 11.14528 18.30914 13.71114 1.000 17.48149 90 VAL A C 1
ATOM 741 O O . VAL A 1 93 ? 10.20747 19.07804 13.45214 1.000 17.91098 90 VAL A O 1
ATOM 745 N N . THR A 1 94 ? 11.42393 17.20611 12.97546 1.000 17.91320 91 THR A N 1
ATOM 746 C CA . THR A 1 94 ? 10.51916 16.86474 11.89590 1.000 16.24838 91 THR A CA 1
ATOM 747 C C . THR A 1 94 ? 9.16471 16.39282 12.45044 1.000 17.97427 91 THR A C 1
ATOM 748 O O . THR A 1 94 ? 9.04341 15.94525 13.59976 1.000 18.38137 91 THR A O 1
ATOM 752 N N . PRO A 1 95 ? 8.11236 16.48192 11.64554 1.000 20.88391 92 PRO A N 1
ATOM 753 C CA . PRO A 1 95 ? 6.78884 16.14246 12.18323 1.000 20.71853 92 PRO A CA 1
ATOM 754 C C . PRO A 1 95 ? 6.65565 14.69203 12.61852 1.000 20.86006 92 PRO A C 1
ATOM 755 O O . PRO A 1 95 ? 5.85817 14.40433 13.51827 1.000 22.83565 92 PRO A O 1
ATOM 759 N N . THR A 1 96 ? 7.39858 13.75593 12.01444 1.000 21.20380 93 THR A N 1
ATOM 760 C CA . THR A 1 96 ? 7.30705 12.35646 12.43868 1.000 20.52915 93 THR A CA 1
ATOM 761 C C . THR A 1 96 ? 8.34471 11.96946 13.47513 1.000 20.47863 93 THR A C 1
ATOM 762 O O . THR A 1 96 ? 8.35000 10.80755 13.88249 1.000 23.82914 93 THR A O 1
ATOM 766 N N . HIS A 1 97 ? 9.15733 12.91314 13.95034 1.000 21.11541 94 HIS A N 1
ATOM 767 C CA . HIS A 1 97 ? 10.13725 12.58900 14.97578 1.000 19.30696 94 HIS A CA 1
ATOM 768 C C . HIS A 1 97 ? 9.42529 12.12956 16.24137 1.000 23.82833 94 HIS A C 1
ATOM 769 O O . HIS A 1 97 ? 8.56614 12.86942 16.75425 1.000 22.17293 94 HIS A O 1
ATOM 776 N N . PRO A 1 98 ? 9.77195 10.96521 16.80729 1.000 20.60143 95 PRO A N 1
ATOM 777 C CA . PRO A 1 98 ? 9.04279 10.48023 17.98091 1.000 24.18451 95 PRO A CA 1
ATOM 778 C C . PRO A 1 98 ? 9.65615 10.96063 19.28432 1.000 25.19701 95 PRO A C 1
ATOM 779 O O . PRO A 1 98 ? 10.86154 11.16342 19.40020 1.000 25.30728 95 PRO A O 1
ATOM 783 N N . PHE A 1 99 ? 8.77811 11.09964 20.28753 1.000 23.05066 96 PHE A N 1
ATOM 784 C CA . PHE A 1 99 ? 9.12161 11.43675 21.65341 1.000 22.84273 96 PHE A CA 1
ATOM 785 C C . PHE A 1 99 ? 8.66041 10.30960 22.55373 1.000 21.15499 96 PHE A C 1
ATOM 786 O O . PHE A 1 99 ? 7.67696 9.65199 22.26454 1.000 23.75393 96 PHE A O 1
ATOM 794 N N . PHE A 1 100 ? 9.42588 10.05878 23.61259 1.000 25.59215 97 PHE A N 1
ATOM 795 C CA . PHE A 1 100 ? 8.97171 9.22338 24.71636 1.000 25.35715 97 PHE A CA 1
ATOM 796 C C . PHE A 1 100 ? 7.88751 9.95595 25.49729 1.000 26.22383 97 PHE A C 1
ATOM 797 O O . PHE A 1 100 ? 8.13494 11.06273 25.99300 1.000 28.03328 97 PHE A O 1
ATOM 805 N N . VAL A 1 101 ? 6.70440 9.34452 25.64268 1.000 26.37434 98 VAL A N 1
ATOM 806 C CA . VAL A 1 101 ? 5.60755 9.95866 26.38633 1.000 28.77676 98 VAL A CA 1
ATOM 807 C C . VAL A 1 101 ? 5.18806 9.01508 27.49315 1.000 33.59930 98 VAL A C 1
ATOM 808 O O . VAL A 1 101 ? 4.88496 7.84330 27.23961 1.000 32.39639 98 VAL A O 1
ATOM 812 N N . LEU A 1 102 ? 5.11136 9.53328 28.70504 1.000 29.61553 99 LEU A N 1
ATOM 813 C CA . LEU A 1 102 ? 4.64256 8.74486 29.82948 1.000 31.56769 99 LEU A CA 1
ATOM 814 C C . LEU A 1 102 ? 3.14644 8.96344 29.97440 1.000 40.99933 99 LEU A C 1
ATOM 815 O O . LEU A 1 102 ? 2.70553 10.06591 30.30106 1.000 38.47862 99 LEU A O 1
ATOM 820 N N . GLU A 1 103 ? 2.35470 7.92294 29.74808 1.000 42.07224 100 GLU A N 1
ATOM 821 C CA . GLU A 1 103 ? 0.91455 8.07602 29.83759 1.000 59.80925 100 GLU A CA 1
ATOM 822 C C . GLU A 1 103 ? 0.37685 6.89857 30.62879 1.000 65.53221 100 GLU A C 1
ATOM 823 O O . GLU A 1 103 ? 0.59617 5.74434 30.24581 1.000 61.97200 100 GLU A O 1
ATOM 829 N N . GLU A 1 104 ? -0.27225 7.20044 31.75518 1.000 71.66773 101 GLU A N 1
ATOM 830 C CA . GLU A 1 104 ? -0.87663 6.21803 32.65066 1.000 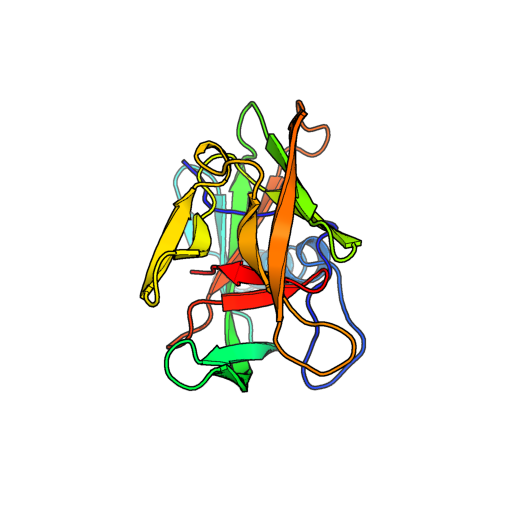80.60327 101 GLU A CA 1
ATOM 831 C C . GLU A 1 104 ? 0.09467 5.08013 32.96447 1.000 71.74675 101 GLU A C 1
ATOM 832 O O . GLU A 1 104 ? -0.18329 3.89550 32.75630 1.000 71.34614 101 GLU A O 1
ATOM 838 N N . GLY A 1 105 ? 1.25396 5.47503 33.48389 1.000 60.27821 102 GLY A N 1
ATOM 839 C CA . GLY A 1 105 ? 2.22472 4.54460 34.00239 1.000 56.47357 102 GLY A CA 1
ATOM 840 C C . GLY A 1 105 ? 3.10118 3.85800 32.98443 1.000 55.94293 102 GLY A C 1
ATOM 841 O O . GLY A 1 105 ? 4.04673 3.16900 33.38544 1.000 58.57986 102 GLY A O 1
ATOM 842 N N . LYS A 1 106 ? 2.85179 4.03023 31.68218 1.000 53.68315 103 LYS A N 1
ATOM 843 C CA . LYS A 1 106 ? 3.66704 3.38376 30.66301 1.000 48.75137 103 LYS A CA 1
ATOM 844 C C . LYS A 1 106 ? 4.29077 4.41650 29.73884 1.000 37.45742 103 LYS A C 1
ATOM 845 O O . LYS A 1 106 ? 3.70901 5.47497 29.47349 1.000 40.65783 103 LYS A O 1
ATOM 851 N N . VAL A 1 107 ? 5.46197 4.08616 29.21367 1.000 36.12567 104 VAL A N 1
ATOM 852 C CA . VAL A 1 107 ? 6.13272 4.95641 28.26115 1.000 37.17185 104 VAL A CA 1
ATOM 853 C C . VAL A 1 107 ? 5.86951 4.40461 26.87350 1.000 38.94838 104 VAL A C 1
ATOM 854 O O . VAL A 1 107 ? 6.11010 3.21942 26.60979 1.000 45.37163 104 VAL A O 1
ATOM 858 N N . ALA A 1 108 ? 5.34236 5.24701 25.99658 1.000 38.03798 105 ALA A N 1
ATOM 859 C CA . ALA A 1 108 ? 5.19927 4.89242 24.60385 1.000 38.74062 105 ALA A CA 1
ATOM 860 C C . ALA A 1 108 ? 5.79316 6.00804 23.77326 1.000 43.71590 105 ALA A C 1
ATOM 861 O O . ALA A 1 108 ? 6.16454 7.07007 24.28351 1.000 40.72617 105 ALA A O 1
ATOM 863 N N . MET A 1 109 ? 5.90442 5.76794 22.48438 1.000 38.81696 106 MET A N 1
ATOM 864 C CA . MET A 1 109 ? 6.49876 6.77325 21.63581 1.000 32.89993 106 MET A CA 1
ATOM 865 C C . MET A 1 109 ? 5.40494 7.41717 20.78483 1.000 31.44856 106 MET A C 1
ATOM 866 O O . MET A 1 109 ? 4.46727 6.75605 20.33107 1.000 35.46317 106 MET A O 1
ATOM 871 N N . ARG A 1 110 ? 5.51383 8.73629 20.62377 1.000 27.37483 107 ARG A N 1
ATOM 872 C CA . ARG A 1 110 ? 4.50316 9.54984 19.95931 1.000 28.56759 107 ARG A CA 1
ATOM 873 C C . ARG A 1 110 ? 5.20757 10.51813 19.01980 1.000 24.97649 107 ARG A C 1
ATOM 874 O O . ARG A 1 110 ? 6.10519 11.25118 19.44987 1.000 24.45017 107 ARG A O 1
ATOM 882 N N . LYS A 1 111 ? 4.74164 10.56977 17.76782 1.000 26.89045 108 LYS A N 1
ATOM 883 C CA . LYS A 1 111 ? 5.29160 11.49573 16.78896 1.000 21.59586 108 LYS A CA 1
ATOM 884 C C . LYS A 1 111 ? 5.02015 12.93980 17.20761 1.000 20.97787 108 LYS A C 1
ATOM 885 O O . LYS A 1 111 ? 3.97904 13.26571 17.80186 1.000 24.64513 108 LYS A O 1
ATOM 891 N N . ALA A 1 112 ? 5.95906 13.82606 16.84757 1.000 21.14891 109 ALA A N 1
ATOM 892 C CA . ALA A 1 112 ? 5.81597 15.24178 17.20511 1.000 24.27487 109 ALA A CA 1
ATOM 893 C C . ALA A 1 112 ? 4.44889 15.78942 16.79077 1.000 23.89784 109 ALA A C 1
ATOM 894 O O . ALA A 1 112 ? 3.76398 16.49194 17.56607 1.000 25.39721 109 ALA A O 1
ATOM 896 N N . ARG A 1 113 ? 4.01072 15.45710 15.56289 1.000 22.97459 110 ARG A N 1
ATOM 897 C CA . ARG A 1 113 ? 2.74496 15.95882 15.03818 1.000 27.34068 110 ARG A CA 1
ATOM 898 C C . ARG A 1 113 ? 1.53048 15.34813 15.72431 1.000 31.61251 110 ARG A C 1
ATOM 899 O O . ARG A 1 113 ? 0.41098 15.82983 15.50277 1.000 35.23853 110 ARG A O 1
ATOM 907 N N . ASP A 1 114 ? 1.71815 14.29991 16.53128 1.000 26.82798 111 ASP A N 1
ATOM 908 C CA . ASP A 1 114 ? 0.63144 13.66781 17.28766 1.000 29.16414 111 ASP A CA 1
ATOM 909 C C . ASP A 1 114 ? 0.63174 14.08724 18.76091 1.000 27.20612 111 ASP A C 1
ATOM 910 O O . ASP A 1 114 ? -0.29131 13.70859 19.49676 1.000 31.98835 111 ASP A O 1
ATOM 915 N N . LEU A 1 115 ? 1.63111 14.86630 19.19196 1.000 24.94132 112 LEU A N 1
ATOM 916 C CA . LEU A 1 115 ? 1.68397 15.34617 20.57599 1.000 22.95667 112 LEU A CA 1
ATOM 917 C C . LEU A 1 115 ? 0.57151 16.32772 20.87260 1.000 29.72095 112 LEU A C 1
ATOM 918 O O . LEU A 1 115 ? 0.16814 17.13396 20.01982 1.000 30.86119 112 LEU A O 1
ATOM 923 N N . GLU A 1 116 ? 0.06681 16.23872 22.08343 1.000 26.67337 113 GLU A N 1
ATOM 924 C CA A GLU A 1 116 ? -0.94578 17.16209 22.55224 0.514 23.46395 113 GLU A CA 1
ATOM 925 C CA B GLU A 1 116 ? -0.95455 17.14554 22.56930 0.486 25.97023 113 GLU A CA 1
ATOM 926 C C . GLU A 1 116 ? -0.39395 17.90093 23.75962 1.000 24.97146 113 GLU A C 1
ATOM 927 O O . GLU A 1 116 ? 0.44555 17.37619 24.49413 1.000 26.73460 113 GLU A O 1
ATOM 938 N N . GLU A 1 117 ? -0.88717 19.11939 23.96666 1.000 24.87602 114 GLU A N 1
ATOM 939 C CA . GLU A 1 117 ? -0.53290 19.81582 25.19050 1.000 23.37485 114 GLU A CA 1
ATOM 940 C C . GLU A 1 117 ? -0.89775 18.98478 26.40598 1.000 28.67652 114 GLU A C 1
ATOM 941 O O . GLU A 1 117 ? -2.00914 18.43474 26.49055 1.000 30.52677 114 GLU A O 1
ATOM 947 N N . GLY A 1 118 ? 0.05049 18.89986 27.35146 1.000 27.04466 115 GLY A N 1
ATOM 948 C CA . GLY A 1 118 ? -0.09489 18.08712 28.54860 1.000 26.49507 115 GLY A CA 1
ATOM 949 C C . GLY A 1 118 ? 0.60319 16.74121 28.47714 1.000 29.92814 115 GLY A C 1
ATOM 950 O O . GLY A 1 118 ? 0.83984 16.12579 29.52944 1.000 28.61244 115 GLY A O 1
ATOM 951 N N . ASN A 1 119 ? 0.90266 16.24942 27.27202 1.000 28.08254 116 ASN A N 1
ATOM 952 C CA . ASN A 1 119 ? 1.65129 15.00205 27.14728 1.000 23.86084 116 ASN A CA 1
ATOM 953 C C . ASN A 1 119 ? 3.00042 15.18924 27.83161 1.000 25.83022 116 ASN A C 1
ATOM 954 O O . ASN A 1 119 ? 3.71928 16.16083 27.56146 1.000 26.57234 116 ASN A O 1
ATOM 959 N N . LYS A 1 120 ? 3.36062 14.27232 28.71985 1.000 24.76476 117 LYS A N 1
ATOM 960 C CA . LYS A 1 120 ? 4.65367 14.38579 29.41914 1.000 22.01732 117 LYS A CA 1
ATOM 961 C C . LYS A 1 120 ? 5.79114 13.69532 28.65446 1.000 22.88689 117 LYS A C 1
ATOM 962 O O . LYS A 1 120 ? 5.72648 12.49621 28.36468 1.000 24.62644 117 LYS A O 1
ATOM 968 N N . ILE A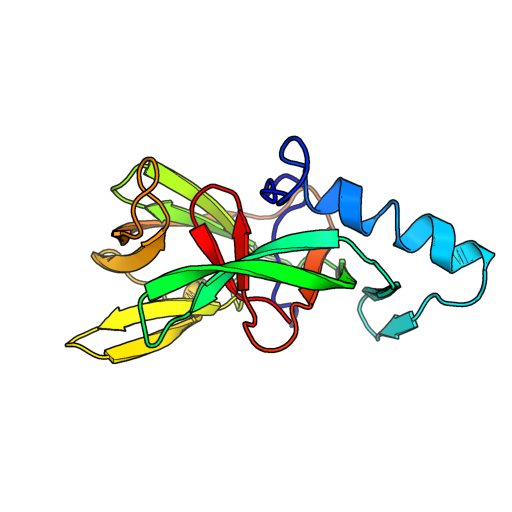 1 121 ? 6.87742 14.43869 28.38745 1.000 20.29978 118 ILE A N 1
ATOM 969 C CA . ILE A 1 121 ? 8.01623 13.90099 27.65344 1.000 20.11827 118 ILE A CA 1
ATOM 970 C C . ILE A 1 121 ? 9.22305 13.91032 28.57974 1.000 17.72430 118 ILE A C 1
ATOM 971 O O . ILE A 1 121 ? 9.25955 14.60236 29.59696 1.000 19.41151 118 ILE A O 1
ATOM 976 N N . ALA A 1 122 ? 10.23655 13.15124 28.19676 1.000 20.22688 119 ALA A N 1
ATOM 977 C CA . ALA A 1 122 ? 11.37475 12.91979 29.06683 1.000 18.40649 119 ALA A CA 1
ATOM 978 C C . ALA A 1 122 ? 12.42675 14.02390 28.92779 1.000 19.15376 119 ALA A C 1
ATOM 979 O O . ALA A 1 122 ? 12.86876 14.32660 27.82164 1.000 21.33163 119 ALA A O 1
ATOM 981 N N . THR A 1 123 ? 12.78534 14.64375 30.04605 1.000 18.55357 120 THR A N 1
ATOM 982 C CA . THR A 1 123 ? 13.67246 15.80991 30.03050 1.000 18.38491 120 THR A CA 1
ATOM 983 C C . THR A 1 123 ? 14.63099 15.70855 31.20492 1.000 19.36309 120 THR A C 1
ATOM 984 O O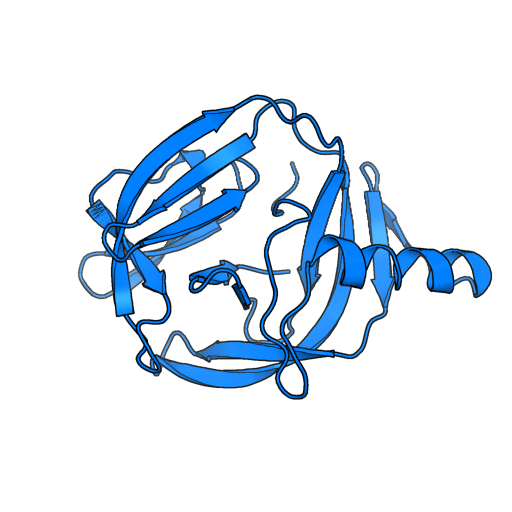 . THR A 1 123 ? 14.53072 14.81449 32.05428 1.000 20.18521 120 THR A O 1
ATOM 988 N N . ILE A 1 124 ? 15.56790 16.64270 31.26776 1.000 19.88006 121 ILE A N 1
ATOM 989 C CA . ILE A 1 124 ? 16.35531 16.85983 32.47824 1.000 18.96126 121 ILE A CA 1
ATOM 990 C C . ILE A 1 124 ? 15.96518 18.19767 33.09839 1.000 23.26105 121 ILE A C 1
ATOM 991 O O . ILE A 1 124 ? 15.69185 19.18180 32.38507 1.000 24.31880 121 ILE A O 1
ATOM 996 N N . GLU A 1 125 ? 15.90737 18.23311 34.42080 1.000 18.69097 122 GLU A N 1
ATOM 997 C CA A GLU A 1 125 ? 15.71305 19.49088 35.15126 0.531 18.96532 122 GLU A CA 1
ATOM 998 C CA B GLU A 1 125 ? 15.71453 19.48034 35.14392 0.469 19.32749 122 GLU A CA 1
ATOM 999 C C . GLU A 1 125 ? 16.87436 19.60243 36.12967 1.000 21.30797 122 GLU A C 1
ATOM 1000 O O . GLU A 1 125 ? 16.97918 18.83017 37.06530 1.000 22.04816 122 GLU A O 1
ATOM 1011 N N . GLY A 1 126 ? 17.76853 20.54265 35.88670 1.000 20.69356 123 GLY A N 1
ATOM 1012 C CA . GLY A 1 126 ? 19.03565 20.56384 36.60722 1.000 22.08769 123 GLY A CA 1
ATOM 1013 C C . GLY A 1 126 ? 19.83140 19.30050 36.29355 1.000 20.76670 123 GLY A C 1
ATOM 1014 O O . GLY A 1 126 ? 20.37525 19.19553 35.19086 1.000 20.34912 123 GLY 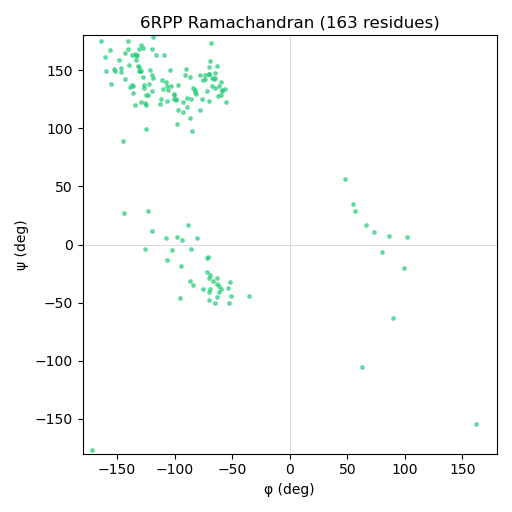A O 1
ATOM 1015 N N . LEU A 1 127 ? 19.88874 18.34795 37.24103 1.000 25.59565 124 LEU A N 1
ATOM 1016 C CA . LEU A 1 127 ? 20.50660 17.04707 37.00483 1.000 23.46167 124 LEU A CA 1
ATOM 1017 C C . LEU A 1 127 ? 19.53115 15.88719 37.19250 1.000 30.26856 124 LEU A C 1
ATOM 1018 O O . LEU A 1 127 ? 19.97757 14.73269 37.25886 1.000 27.56441 124 LEU A O 1
ATOM 1023 N N . SER A 1 128 ? 18.22108 16.16497 37.29461 1.000 20.14286 125 SER A N 1
ATOM 1024 C CA . SER A 1 128 ? 17.19685 15.16035 37.57889 1.000 19.30555 125 SER A CA 1
ATOM 1025 C C . SER A 1 128 ? 16.38125 14.85952 36.33891 1.000 21.81011 125 SER A C 1
ATOM 1026 O O . SER A 1 128 ? 15.95927 15.77984 35.62290 1.000 23.71965 125 SER A O 1
ATOM 1029 N N . VAL A 1 129 ? 16.12028 13.56729 36.10381 1.000 23.25599 126 VAL A N 1
ATOM 1030 C CA . VAL A 1 129 ? 15.19351 13.22160 35.04044 1.000 24.56106 126 VAL A CA 1
ATOM 1031 C C . VAL A 1 129 ? 13.80123 13.68020 35.44630 1.000 20.73364 126 VAL A C 1
ATOM 1032 O O . VAL A 1 129 ? 13.36378 13.48024 36.60612 1.000 25.12155 126 VAL A O 1
ATOM 1036 N N . SER A 1 130 ? 13.08380 14.28527 34.49842 1.000 20.78369 127 SER A N 1
ATOM 1037 C CA . SER A 1 130 ? 11.76054 14.84082 34.75140 1.000 21.98276 127 SER A CA 1
ATOM 1038 C C . SER A 1 130 ? 10.80735 14.55035 33.59769 1.000 22.68948 127 SER A C 1
ATOM 1039 O O . SER A 1 130 ? 11.15517 14.71309 32.41470 1.000 23.64567 127 SER A O 1
ATOM 1042 N N . TRP A 1 131 ? 9.60588 14.13394 33.93089 1.000 22.64570 128 TRP A N 1
ATOM 1043 C CA . TRP A 1 131 ? 8.54958 14.00982 32.92555 1.000 21.64639 128 TRP A CA 1
ATOM 1044 C C . TRP A 1 131 ? 7.82385 15.34775 32.84538 1.000 23.13014 128 TRP A C 1
ATOM 1045 O O . TRP A 1 131 ? 7.17660 15.78842 33.81784 1.000 28.45701 128 TRP A O 1
ATOM 1056 N N . ASP A 1 132 ? 7.86216 15.98229 31.67171 1.000 20.09278 129 ASP A N 1
ATOM 1057 C CA . ASP A 1 132 ? 7.57631 17.39858 31.53523 1.000 18.63059 129 ASP A CA 1
ATOM 1058 C C . ASP A 1 132 ? 6.46635 17.60647 30.50070 1.000 21.74495 129 ASP A C 1
ATOM 1059 O O . ASP A 1 132 ? 6.63649 17.22837 29.33795 1.000 22.99942 129 ASP A O 1
ATOM 1064 N N . GLU A 1 133 ? 5.34654 18.20091 30.91945 1.000 23.26711 130 GLU A N 1
ATOM 1065 C CA . GLU A 1 133 ? 4.21575 18.42292 30.00687 1.000 24.43876 130 GLU A CA 1
ATOM 1066 C C . GLU A 1 133 ? 4.59806 19.26534 28.80470 1.000 22.95954 130 GLU A C 1
ATOM 1067 O O . GLU A 1 133 ? 5.16544 20.36445 28.93523 1.000 22.35916 130 GLU A O 1
ATOM 1073 N N . VAL A 1 134 ? 4.21012 18.79211 27.61942 1.000 20.79885 131 VAL A N 1
ATOM 1074 C CA . VAL A 1 134 ? 4.26322 19.69147 26.46981 1.000 20.88544 131 VAL A CA 1
ATOM 1075 C C . VAL A 1 134 ? 3.33387 20.89235 26.71471 1.000 23.69616 131 VAL A C 1
ATOM 1076 O O . VAL A 1 134 ? 2.18424 20.74741 27.18261 1.000 27.92802 131 VAL A O 1
ATOM 1080 N N . ALA A 1 135 ? 3.82054 22.09697 26.38334 1.000 21.28190 132 ALA A N 1
ATOM 1081 C CA . ALA A 1 135 ? 3.11975 23.36628 26.49997 1.000 22.68795 132 ALA A CA 1
ATOM 1082 C C . ALA A 1 135 ? 2.45188 23.76780 25.19156 1.000 23.21992 132 ALA A C 1
ATOM 1083 O O . ALA A 1 135 ? 1.28323 24.15904 25.19330 1.000 28.27479 132 ALA A O 1
ATOM 1085 N N . GLU A 1 136 ? 3.16479 23.66047 24.07738 1.000 21.99398 133 GLU A N 1
ATOM 1086 C CA . GLU A 1 136 ? 2.67715 24.05589 22.77327 1.000 21.92971 133 GLU A CA 1
ATOM 1087 C C . GLU A 1 136 ? 3.50994 23.34132 21.72705 1.000 19.53663 133 GLU A C 1
ATOM 1088 O O . GLU A 1 136 ? 4.71959 23.08615 21.92253 1.000 24.10161 133 GLU A O 1
ATOM 1094 N N . ILE A 1 137 ? 2.87800 23.06085 20.59727 1.000 20.97489 134 ILE A N 1
ATOM 1095 C CA . ILE A 1 137 ? 3.56376 22.57385 19.40977 1.000 21.33136 134 ILE A CA 1
ATOM 1096 C C . ILE A 1 137 ? 3.20830 23.52252 18.28508 1.000 24.19686 134 ILE A C 1
ATOM 1097 O O . ILE A 1 137 ? 2.01715 23.76178 18.04273 1.000 28.84084 134 ILE A O 1
ATOM 1102 N N . LEU A 1 138 ? 4.21538 24.03044 17.58487 1.000 21.41733 135 LEU A N 1
ATOM 1103 C CA . LEU A 1 138 ? 3.98493 25.04463 16.54263 1.000 20.97041 135 LEU A CA 1
ATOM 1104 C C . LEU A 1 138 ? 4.67848 24.62912 15.25476 1.000 21.43827 135 LEU A C 1
ATOM 1105 O O . LEU A 1 138 ? 5.91307 24.47708 15.23627 1.000 24.34773 135 LEU A O 1
ATOM 1110 N N . GLU A 1 139 ? 3.90077 24.51982 14.17167 1.000 23.80613 136 GLU A N 1
ATOM 1111 C CA . GLU A 1 139 ? 4.45527 24.22277 12.85834 1.000 22.19417 136 GLU A CA 1
ATOM 1112 C C . GLU A 1 139 ? 5.14827 25.44263 12.25911 1.000 22.36058 136 GLU A C 1
ATOM 1113 O O . GLU A 1 139 ? 4.66637 26.56408 12.43884 1.000 26.41783 136 GLU A O 1
ATOM 1119 N N . TYR A 1 140 ? 6.28322 25.24543 11.56707 1.000 21.87356 137 TYR A N 1
ATOM 1120 C CA . TYR A 1 140 ? 6.87470 26.33121 10.80623 1.000 20.42779 137 TYR A CA 1
ATOM 1121 C C . TYR A 1 140 ? 7.46656 25.74454 9.52618 1.000 24.10500 137 TYR A C 1
ATOM 1122 O O . TYR A 1 140 ? 7.61829 24.52703 9.39212 1.000 22.06310 137 TYR A O 1
ATOM 1131 N N . GLU A 1 141 ? 7.76208 26.59360 8.5904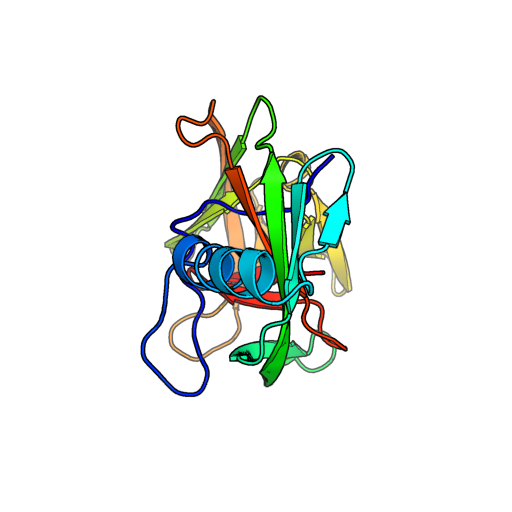6 1.000 24.23649 138 GLU A N 1
ATOM 1132 C CA . GLU A 1 141 ? 8.41387 26.16910 7.35146 1.000 19.26345 138 GLU A CA 1
ATOM 1133 C C . GLU A 1 141 ? 9.89502 26.45845 7.48788 1.000 23.54398 138 GLU A C 1
ATOM 1134 O O . GLU A 1 141 ? 10.26577 27.58533 7.83052 1.000 21.24046 138 GLU A O 1
ATOM 1140 N N . PRO A 1 142 ? 10.76454 25.47273 7.29313 1.000 21.26148 139 PRO A N 1
ATOM 1141 C CA . PRO A 1 142 ? 12.17918 25.67940 7.61304 1.000 18.03577 139 PRO A CA 1
ATOM 1142 C C . PRO A 1 142 ? 12.91955 26.56048 6.61932 1.000 21.32796 139 PRO A C 1
ATOM 1143 O O . PRO A 1 142 ? 12.67226 26.54976 5.40299 1.000 21.35960 139 PRO A O 1
ATOM 1147 N N . LYS A 1 143 ? 13.86835 27.31777 7.18241 1.000 18.03794 140 LYS A N 1
ATOM 1148 C CA . LYS A 1 143 ? 14.82869 28.03774 6.36007 1.000 19.58208 140 LYS A CA 1
ATOM 1149 C C . LYS A 1 143 ? 16.00887 27.15658 6.01816 1.000 18.65192 140 LYS A C 1
ATOM 1150 O O . LYS A 1 143 ? 16.62519 27.38898 4.98657 1.000 20.73837 140 LYS A O 1
ATOM 1156 N N . ASP A 1 144 ? 16.37156 26.23686 6.89713 1.000 17.55106 141 ASP A N 1
ATOM 1157 C CA . ASP A 1 144 ? 17.52175 25.35620 6.70557 1.000 15.36498 141 ASP A CA 1
ATOM 1158 C C . ASP A 1 144 ? 17.03257 24.06771 6.05162 1.000 20.43167 141 ASP A C 1
ATOM 1159 O O . ASP A 1 144 ? 16.10164 23.42896 6.57987 1.000 18.63212 141 ASP A O 1
ATOM 1164 N N . PRO A 1 145 ? 17.54644 23.68910 4.90914 1.000 16.90831 142 PRO A N 1
ATOM 1165 C CA . PRO A 1 145 ? 16.95945 22.56233 4.16034 1.000 17.67761 142 PRO A CA 1
ATOM 1166 C C . PRO A 1 145 ? 17.53091 21.19955 4.55070 1.000 15.91964 142 PRO A C 1
ATOM 1167 O O . PRO A 1 145 ? 17.25266 20.21435 3.85150 1.000 17.03787 142 PRO A O 1
ATOM 1171 N N . TRP A 1 146 ? 18.19961 21.12031 5.71069 1.000 15.50038 143 TRP A N 1
ATOM 1172 C CA . TRP A 1 146 ? 18.72513 19.85668 6.18433 1.000 15.06337 143 TRP A CA 1
ATOM 1173 C C . TRP A 1 146 ? 18.29787 19.61073 7.60831 1.000 18.43262 143 TRP A C 1
ATOM 1174 O O . TRP A 1 146 ? 18.10097 20.55266 8.37202 1.000 18.68840 143 TRP A O 1
ATOM 1185 N N . VAL A 1 147 ? 18.14350 18.33687 7.95618 1.000 17.20487 144 VAL A N 1
ATOM 1186 C CA . VAL A 1 147 ? 17.90873 17.92781 9.34588 1.000 18.05824 144 VAL A CA 1
ATOM 1187 C C . VAL A 1 147 ? 18.86504 16.79001 9.71782 1.000 16.76752 144 VAL A C 1
ATOM 1188 O O . VAL A 1 147 ? 19.47227 16.15044 8.84674 1.000 17.07987 144 VAL A O 1
ATOM 1192 N N . TYR A 1 148 ? 18.93745 16.48769 11.03561 1.000 14.92721 145 TYR A N 1
ATOM 1193 C CA . TYR A 1 148 ? 20.08827 15.71023 11.52224 1.000 16.01877 145 TYR A CA 1
ATOM 1194 C C . TYR A 1 148 ? 19.67003 14.67799 12.55959 1.000 21.68085 145 TYR A C 1
ATOM 1195 O O . TYR A 1 148 ? 18.72078 14.86295 13.31407 1.000 19.11341 145 TYR A O 1
ATOM 1204 N N . ASP A 1 149 ? 20.45413 13.62082 12.67324 1.000 16.76594 146 ASP A N 1
ATOM 1205 C CA . ASP A 1 149 ? 20.15811 12.62655 13.70028 1.000 17.87768 146 ASP A CA 1
ATOM 1206 C C . ASP A 1 149 ? 21.45213 11.89764 14.01338 1.000 20.57525 146 ASP A C 1
ATOM 1207 O O . ASP A 1 149 ? 22.43448 12.01261 13.28463 1.000 17.32712 146 ASP A O 1
ATOM 1212 N N . LEU A 1 150 ? 21.43333 11.13710 15.11154 1.000 17.74917 147 LEU A N 1
ATOM 1213 C CA . LEU A 1 150 ? 22.55117 10.29351 15.49823 1.000 17.48662 147 LEU A CA 1
ATOM 1214 C C . LEU A 1 150 ? 22.00528 8.91312 15.79573 1.000 23.02338 147 LEU A C 1
ATOM 1215 O O . LEU A 1 150 ? 20.84518 8.77042 16.16972 1.000 23.23386 147 LEU A O 1
ATOM 1220 N N . GLN A 1 151 ? 22.82845 7.89072 15.63138 1.000 18.49793 148 GLN A N 1
ATOM 1221 C CA . GLN A 1 151 ? 22.46729 6.54856 16.07521 1.000 18.29322 148 GLN A CA 1
ATOM 1222 C C . GLN A 1 151 ? 23.13410 6.23054 17.40254 1.000 22.03901 148 GLN A C 1
ATOM 1223 O O . GLN A 1 151 ? 24.34597 6.38848 17.53742 1.000 20.54008 148 GLN A O 1
ATOM 1229 N N . VAL A 1 152 ? 22.34907 5.75652 18.37814 1.000 19.36984 149 VAL A N 1
ATOM 1230 C CA . VAL A 1 152 ? 22.88461 5.40507 19.69450 1.000 17.62078 149 VAL A CA 1
ATOM 1231 C C . VAL A 1 152 ? 22.50825 3.96589 20.00372 1.000 24.93631 149 VAL A C 1
ATOM 1232 O O . VAL A 1 152 ? 21.38827 3.69152 20.46582 1.000 23.51583 149 VAL A O 1
ATOM 1236 N N . PRO A 1 153 ? 23.41497 3.02027 19.81498 1.000 22.43437 150 PRO A N 1
ATOM 1237 C CA . PRO A 1 153 ? 23.04964 1.62046 20.00098 1.000 22.15349 150 PRO A CA 1
ATOM 1238 C C . PRO A 1 153 ? 22.56544 1.35979 21.40194 1.000 23.61639 150 PRO A C 1
ATOM 1239 O O . PRO A 1 153 ? 23.15533 1.83143 22.37418 1.000 25.80418 150 PRO A O 1
ATOM 1243 N N . GLY A 1 154 ? 21.52544 0.52964 21.47742 1.000 27.04019 151 GLY A N 1
ATOM 1244 C CA . GLY A 1 154 ? 20.91942 0.09478 22.71359 1.000 29.78776 151 GLY A CA 1
ATOM 1245 C C . GLY A 1 154 ? 19.82496 1.07548 23.06659 1.000 25.95225 151 GLY A C 1
ATOM 1246 O O . GLY A 1 154 ? 18.62789 0.76298 22.96176 1.000 32.69841 151 GLY A O 1
ATOM 1247 N N . TYR A 1 155 ? 20.23662 2.31277 23.31000 1.000 19.44681 152 TYR A N 1
ATOM 1248 C CA . TYR A 1 155 ? 19.39978 3.28524 23.98533 1.000 18.48946 152 TYR A CA 1
ATOM 1249 C C . TYR A 1 155 ? 18.44012 3.99562 23.04255 1.000 20.35481 152 TYR A C 1
ATOM 1250 O O . TYR A 1 155 ? 17.35216 4.39400 23.46123 1.000 19.95130 152 TYR A O 1
ATOM 1259 N N . HIS A 1 156 ? 18.86186 4.23536 21.80990 1.000 19.68021 153 HIS A N 1
ATOM 1260 C CA . HIS A 1 156 ? 18.03258 5.00387 20.86941 1.000 20.41047 153 HIS A CA 1
ATOM 1261 C C . HIS A 1 156 ? 17.61199 6.36705 21.39480 1.000 20.69719 153 HIS A C 1
ATOM 1262 O O . HIS A 1 156 ? 16.50614 6.84616 21.09258 1.000 20.13107 153 HIS A O 1
ATOM 1269 N N . ASN A 1 157 ? 18.46031 7.03872 22.16990 1.000 16.33147 154 ASN A N 1
ATOM 1270 C CA . ASN A 1 157 ? 18.19583 8.40861 22.50513 1.000 15.71927 154 ASN A CA 1
ATOM 1271 C C . ASN A 1 157 ? 19.48916 9.05433 22.95905 1.000 16.05511 154 ASN A C 1
ATOM 1272 O O . ASN A 1 157 ? 20.43919 8.35809 23.34294 1.000 19.11070 154 ASN A O 1
ATOM 1277 N N . PHE A 1 158 ? 19.49079 10.39370 22.92087 1.000 17.83816 155 PHE A N 1
ATOM 1278 C CA . PHE A 1 158 ? 20.60236 11.21669 23.42385 1.000 15.46865 155 PHE A CA 1
ATOM 1279 C C . PHE A 1 158 ? 20.02342 12.49071 23.99076 1.000 19.15064 155 PHE A C 1
ATOM 1280 O O . PHE A 1 158 ? 18.98259 12.97666 23.52821 1.000 16.64686 155 PHE A O 1
ATOM 1288 N N . LEU A 1 159 ? 20.70146 13.02213 25.01117 1.000 16.16197 156 LEU A N 1
ATOM 1289 C CA . LEU A 1 159 ? 20.29682 14.29625 25.62807 1.000 17.46658 156 LEU A CA 1
ATOM 1290 C C . LEU A 1 159 ? 20.67262 15.48109 24.76505 1.000 15.74876 156 LEU A C 1
ATOM 1291 O O . LEU A 1 159 ? 21.85208 15.67413 24.41951 1.000 17.11834 156 LEU A O 1
ATOM 1296 N N . ALA A 1 160 ? 19.67625 16.31941 24.43185 1.000 13.62163 157 ALA A N 1
ATOM 1297 C CA . ALA A 1 160 ? 19.95314 17.53322 23.68468 1.000 13.68454 157 ALA A CA 1
ATOM 1298 C C . ALA A 1 160 ? 18.83621 18.52354 23.98258 1.000 15.52612 157 ALA A C 1
ATOM 1299 O O . ALA A 1 160 ? 17.67294 18.14686 24.05370 1.000 16.89083 157 ALA A O 1
ATOM 1301 N N . ASN A 1 161 ? 19.23181 19.78532 24.16757 1.000 17.03370 158 ASN A N 1
ATOM 1302 C CA . ASN A 1 161 ? 18.25725 20.86467 24.48275 1.000 15.25268 158 ASN A CA 1
ATOM 1303 C C . ASN A 1 161 ? 17.46016 20.51513 25.74576 1.000 17.59782 158 ASN A C 1
ATOM 1304 O O . ASN A 1 161 ? 16.29644 20.92886 25.88735 1.000 17.47258 158 ASN A O 1
ATOM 1309 N N . GLY A 1 162 ? 18.07965 19.74845 26.65451 1.000 15.62530 159 GLY A N 1
ATOM 1310 C CA . GLY A 1 162 ? 17.43848 19.33333 27.88238 1.000 16.75309 159 GLY A CA 1
ATOM 1311 C C . GLY A 1 162 ? 16.37314 18.26203 27.72732 1.000 14.90731 159 GLY A C 1
ATOM 1312 O O . GLY A 1 162 ? 15.66293 17.99873 28.70351 1.000 17.35031 159 GLY A O 1
ATOM 1313 N N . ILE A 1 163 ? 16.25469 17.63734 26.53750 1.000 15.30561 160 ILE A N 1
ATOM 1314 C CA . ILE A 1 163 ? 15.26577 16.60875 26.23683 1.000 15.00413 160 ILE A CA 1
ATOM 1315 C C . ILE A 1 163 ? 15.98555 15.31067 25.87993 1.000 18.02288 160 ILE A C 1
ATOM 1316 O O . ILE A 1 163 ? 17.03229 15.36001 25.25438 1.000 17.00473 160 ILE A O 1
ATOM 1321 N N . PHE A 1 164 ? 15.45965 14.13957 26.28101 1.000 17.06727 161 PHE A N 1
ATOM 1322 C CA . PHE A 1 164 ? 16.03915 12.87866 25.81298 1.000 16.21469 161 PHE A CA 1
ATOM 1323 C C . PHE A 1 164 ? 15.40266 12.60405 24.47523 1.000 20.05159 161 PHE A C 1
ATOM 1324 O O . PHE A 1 164 ? 14.26132 12.14050 24.40242 1.000 20.82620 161 PHE A O 1
ATOM 1332 N N . VAL A 1 165 ? 16.14172 12.96717 23.43418 1.000 17.53160 162 VAL A N 1
ATOM 1333 C CA . VAL A 1 165 ? 15.68297 12.98004 22.04768 1.000 18.14975 162 VAL A CA 1
ATOM 1334 C C . VAL A 1 165 ? 15.80631 11.57256 21.49447 1.000 19.68828 162 VAL A C 1
ATOM 1335 O O . VAL A 1 165 ? 16.87593 10.94908 21.62194 1.000 18.90366 162 VAL A O 1
ATOM 1339 N N . HIS A 1 166 ? 14.74084 11.07138 20.85162 1.000 18.63679 163 HIS A N 1
ATOM 1340 C CA . HIS A 1 166 ? 14.82174 9.73391 20.27495 1.000 20.78721 163 HIS A CA 1
ATOM 1341 C C . HIS A 1 166 ? 15.76189 9.74626 19.07698 1.000 21.86262 163 HIS A C 1
ATOM 1342 O O . HIS A 1 166 ? 15.87037 10.74824 18.34496 1.000 24.17027 163 HIS A O 1
ATOM 1349 N N . ALA A 1 167 ? 16.46553 8.62307 18.88584 1.000 18.43725 164 ALA A N 1
ATOM 1350 C CA . ALA A 1 167 ? 17.53436 8.49853 17.91446 1.000 19.86177 164 ALA A CA 1
ATOM 1351 C C . ALA A 1 167 ? 17.40370 7.21495 17.11801 1.000 21.55699 164 ALA A C 1
ATOM 1352 O O . ALA A 1 167 ? 16.79250 6.23159 17.54433 1.000 25.73965 164 ALA A O 1
ATOM 1354 N N . ALA A 1 168 ? 18.12825 7.20476 16.00661 1.000 31.45293 165 ALA A N 1
ATOM 1355 C CA . ALA A 1 168 ? 18.44892 5.95032 15.32632 1.000 40.18414 165 ALA A CA 1
ATOM 1356 C C . ALA A 1 168 ? 19.14191 4.89060 16.22335 1.000 32.83113 165 ALA A C 1
ATOM 1357 O O . ALA A 1 168 ? 19.58189 4.99534 17.44428 1.000 29.69155 165 ALA A O 1
#

InterPro domains:
  IPR001208 MCM domain [PF00493] (266-335)
  IPR001208 MCM domain [PF00493] (794-919)
  IPR001208 MCM domain [PR01657] (319-334)
  IPR001208 MCM domain [PR01657] (811-825)
  IPR001208 MCM domain [PR01657] (839-852)
  IPR001208 MCM domain [PR01657] (863-875)
  IPR001208 MCM domain [PR01657] (890-898)
  IPR001208 MCM domain [PS50051] (278-334)
  IPR001208 MCM domain [PS50051] (499-546)
  IPR001208 MCM domain [PS50051] (794-916)
  IPR003586 Hint domain C-terminal [SM00305] (457-504)
  IPR003586 Hint domai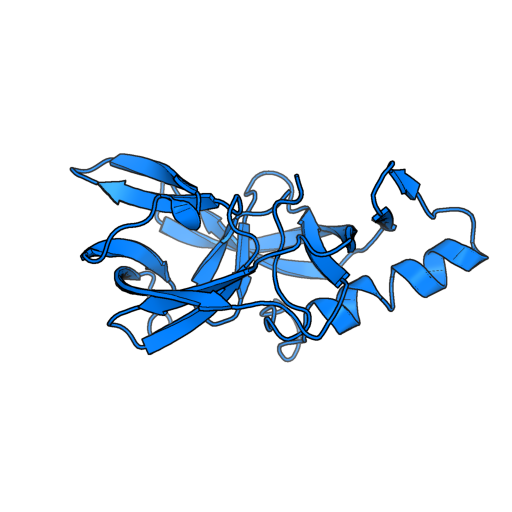n C-terminal [SM00305] (753-799)
  IPR003587 Hint domain N-terminal [SM00306] (333-456)
  IPR003587 Hint domain N-terminal [SM00306] (524-641)
  IPR006141 Intein N-terminal splicing region [PS50817] (335-432)
  IPR006141 Intein N-terminal splicing region [PS50817] (526-617)
  IPR006141 Intein N-terminal splicing region [TIGR01445] (335-432)
  IPR006141 Intein N-terminal splicing region [TIGR01445] (526-617)
  IPR006142 Intein [PR00379] (419-432)
  IPR006142 Intein [PR00379] (770-787)